Protein 1T5J (pdb70)

B-factor: mean 50.8, std 10.54, range [21.45, 79.27]

Structure (mmCIF, N/CA/C/O backbone):
data_1T5J
#
_entry.id   1T5J
#
_cell.length_a   69.775
_cell.length_b   69.775
_cell.length_c   139.724
_cell.angle_alpha   90.00
_cell.angle_beta   90.00
_cell.angle_gamma   90.00
#
_symmetry.space_group_name_H-M   'P 43 21 2'
#
loop_
_entity.id
_entity.type
_entity.pdbx_description
1 polymer 'Hypothetical protein MJ1187'
2 non-polymer 'MAGNESIUM ION'
3 water water
#
loop_
_atom_site.group_PDB
_atom_site.id
_atom_site.type_symbol
_atom_site.label_atom_id
_atom_site.label_alt_id
_atom_site.label_comp_id
_atom_site.label_asym_id
_atom_site.label_entity_id
_atom_site.label_seq_id
_atom_site.pdbx_PDB_ins_code
_atom_site.Cartn_x
_atom_site.Cartn_y
_atom_site.Cartn_z
_atom_site.occupancy
_atom_site.B_iso_or_equiv
_atom_site.auth_seq_id
_atom_site.auth_comp_id
_atom_site.auth_asym_id
_atom_site.auth_atom_id
_atom_site.pdbx_PDB_model_num
ATOM 1 N N . LEU A 1 3 ? 41.479 50.399 36.095 1.00 75.09 1 LEU A N 1
ATOM 2 C CA . LEU A 1 3 ? 42.702 51.122 35.636 1.00 75.66 1 LEU A CA 1
ATOM 3 C C . LEU A 1 3 ? 42.470 52.629 35.607 1.00 75.99 1 LEU A C 1
ATOM 4 O O . LEU A 1 3 ? 42.700 53.318 36.605 1.00 77.11 1 LEU A O 1
ATOM 6 N N . VAL A 1 4 ? 42.021 53.141 34.462 1.00 75.64 2 VAL A N 1
ATOM 7 C CA . VAL A 1 4 ? 41.757 54.573 34.316 1.00 74.85 2 VAL A CA 1
ATOM 8 C C . VAL A 1 4 ? 40.498 54.916 35.103 1.00 73.52 2 VAL A C 1
ATOM 9 O O . VAL A 1 4 ? 40.223 56.082 35.402 1.00 73.49 2 VAL A O 1
ATOM 11 N N . LYS A 1 5 ? 39.738 53.878 35.433 1.00 71.56 3 LYS A N 1
ATOM 12 C CA . LYS A 1 5 ? 38.512 54.038 36.194 1.00 69.41 3 LYS A CA 1
ATOM 13 C C . LYS A 1 5 ? 38.906 54.232 37.655 1.00 67.39 3 LYS A C 1
ATOM 14 O O . LYS A 1 5 ? 38.323 55.043 38.370 1.00 66.92 3 LYS A O 1
ATOM 20 N N . MET A 1 6 ? 39.924 53.494 38.077 1.0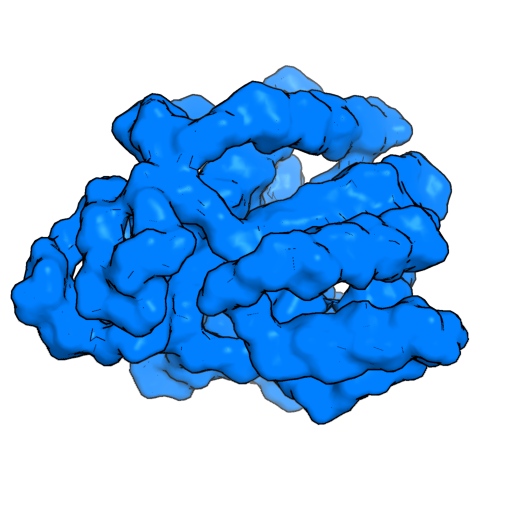0 65.56 4 MET A N 1
ATOM 21 C CA . MET A 1 6 ? 40.429 53.567 39.443 1.00 64.16 4 MET A CA 1
ATOM 22 C C . MET A 1 6 ? 40.632 55.013 39.900 1.00 61.00 4 MET A C 1
ATOM 23 O O . MET A 1 6 ? 40.323 55.373 41.030 1.00 58.40 4 MET A O 1
ATOM 28 N N . ARG A 1 7 ? 41.152 55.841 39.008 1.00 59.07 5 ARG A N 1
ATOM 29 C CA . ARG A 1 7 ? 41.407 57.231 39.332 1.00 56.88 5 ARG A CA 1
ATOM 30 C C . ARG A 1 7 ? 40.119 58.024 39.548 1.00 55.26 5 ARG A C 1
ATOM 31 O O . ARG A 1 7 ? 40.030 58.853 40.451 1.00 54.32 5 ARG A O 1
ATOM 39 N N . ASP A 1 8 ? 39.123 57.777 38.708 1.00 52.02 6 ASP A N 1
ATOM 40 C CA . ASP A 1 8 ? 37.857 58.475 38.829 1.00 48.49 6 ASP A CA 1
ATOM 41 C C . ASP A 1 8 ? 37.216 58.137 40.169 1.00 45.63 6 ASP A C 1
ATOM 42 O O . ASP A 1 8 ? 36.741 59.012 40.888 1.00 43.84 6 ASP A O 1
ATOM 47 N N . LYS A 1 9 ? 37.218 56.852 40.494 1.00 43.40 7 LYS A N 1
ATOM 48 C CA . LYS A 1 9 ? 36.639 56.349 41.731 1.00 41.56 7 LYS A CA 1
ATOM 49 C C . LYS A 1 9 ? 37.297 56.903 42.987 1.00 41.27 7 LYS A C 1
ATOM 50 O O . LYS A 1 9 ? 36.610 57.322 43.918 1.00 41.73 7 LYS A O 1
ATOM 56 N N . ILE A 1 10 ? 38.626 56.895 43.021 1.00 40.44 8 ILE A N 1
ATOM 57 C CA . ILE A 1 10 ? 39.353 57.396 44.179 1.00 39.84 8 ILE A CA 1
ATOM 58 C C . ILE A 1 10 ? 39.178 58.910 44.284 1.00 41.06 8 ILE A C 1
ATOM 59 O O . ILE A 1 10 ? 38.948 59.456 45.368 1.00 40.58 8 ILE A O 1
ATOM 64 N N . LEU A 1 11 ? 39.273 59.587 43.150 1.00 41.11 9 LEU A N 1
ATOM 65 C CA . LEU A 1 11 ? 39.090 61.024 43.131 1.00 41.53 9 LEU A CA 1
ATOM 66 C C . LEU A 1 11 ? 37.653 61.323 43.590 1.00 41.93 9 LEU A C 1
ATOM 67 O O . LEU A 1 11 ? 37.392 62.349 44.213 1.00 42.26 9 LEU A O 1
ATOM 72 N N . GLY A 1 12 ? 36.727 60.414 43.287 1.00 40.52 10 GLY A N 1
ATOM 73 C CA . GLY A 1 12 ? 35.342 60.602 43.680 1.00 38.88 10 GLY A CA 1
ATOM 74 C C . GLY A 1 12 ? 35.089 60.269 45.141 1.00 39.02 10 GLY A C 1
ATOM 75 O O . GLY A 1 12 ? 34.249 60.893 45.791 1.00 39.88 10 GLY A O 1
ATOM 76 N N . SER A 1 13 ? 35.819 59.285 45.659 1.00 37.07 11 SER A N 1
ATOM 77 C CA . SER A 1 13 ? 35.682 58.851 47.045 1.00 36.78 11 SER A CA 1
ATOM 78 C C . SER A 1 13 ? 36.150 59.910 48.043 1.00 36.52 11 SER A C 1
ATOM 79 O O . SER A 1 13 ? 35.463 60.197 49.021 1.00 36.56 11 SER A O 1
ATOM 82 N N . VAL A 1 14 ? 37.333 60.466 47.798 1.00 37.68 12 VAL A N 1
ATOM 83 C CA . VAL A 1 14 ? 37.911 61.495 48.659 1.00 37.85 12 VAL A CA 1
ATOM 84 C C . VAL A 1 14 ? 37.042 62.740 48.612 1.00 38.41 12 VAL A C 1
ATOM 85 O O . VAL A 1 14 ? 36.566 63.211 49.639 1.00 39.47 12 VAL A O 1
ATOM 89 N N . PHE A 1 15 ? 36.840 63.277 47.415 1.00 38.46 13 PHE A N 1
ATOM 90 C CA . PHE A 1 15 ? 36.009 64.457 47.272 1.00 39.19 13 PHE A CA 1
ATOM 91 C C . PHE A 1 15 ? 34.586 64.163 47.704 1.00 39.74 13 PHE A C 1
ATOM 92 O O . PHE A 1 15 ? 33.837 65.073 48.038 1.00 41.71 13 PHE A O 1
ATOM 100 N N . GLY A 1 16 ? 34.207 62.891 47.691 1.00 39.41 14 GLY A N 1
ATOM 101 C CA . GLY A 1 16 ? 32.863 62.546 48.104 1.00 37.60 14 GLY A CA 1
ATOM 102 C C . GLY A 1 16 ? 32.768 62.705 49.605 1.00 38.21 14 GLY A C 1
ATOM 103 O O . GLY A 1 16 ? 31.773 63.200 50.130 1.00 37.63 14 GLY A O 1
ATOM 104 N N . ALA A 1 17 ? 33.824 62.294 50.300 1.00 38.19 15 ALA A N 1
ATOM 105 C CA . ALA A 1 17 ? 33.863 62.382 51.753 1.00 38.03 15 ALA A CA 1
ATOM 106 C C . ALA A 1 17 ? 33.945 63.827 52.227 1.00 37.69 15 ALA A C 1
ATOM 107 O O . ALA A 1 17 ? 33.212 64.226 53.126 1.00 40.27 15 ALA A O 1
ATOM 109 N N . VAL A 1 18 ? 34.833 64.610 51.629 1.00 35.81 16 VAL A N 1
ATOM 110 C CA . VAL A 1 18 ? 34.980 65.999 52.026 1.00 36.98 16 VAL A CA 1
ATOM 111 C C . VAL A 1 18 ? 33.723 66.810 51.710 1.00 37.32 16 VAL A C 1
ATOM 112 O O . VAL A 1 18 ? 33.270 67.612 52.532 1.00 36.63 16 VAL A O 1
ATOM 116 N N . ILE A 1 19 ? 33.158 66.601 50.525 1.00 36.97 17 ILE A N 1
ATOM 117 C CA . ILE A 1 19 ? 31.952 67.320 50.133 1.00 37.24 17 ILE A CA 1
ATOM 118 C C . ILE A 1 19 ? 30.793 67.015 51.087 1.00 38.04 17 ILE A C 1
ATOM 119 O O . ILE A 1 19 ? 30.097 67.933 51.538 1.00 38.60 17 ILE A O 1
ATOM 124 N N . GLY A 1 20 ? 30.600 65.738 51.408 1.00 36.16 18 GLY A N 1
ATOM 125 C CA . GLY A 1 20 ? 29.530 65.362 52.313 1.00 35.64 18 GLY A CA 1
ATOM 126 C C . GLY A 1 20 ? 29.720 65.998 53.673 1.00 37.37 18 GLY A C 1
ATOM 127 O O . GLY A 1 20 ? 28.764 66.447 54.308 1.00 38.31 18 GLY A O 1
ATOM 128 N N . ASP A 1 21 ? 30.969 66.044 54.124 1.00 38.45 19 ASP A N 1
ATOM 129 C CA . ASP A 1 21 ? 31.297 66.637 55.413 1.00 37.96 19 ASP A CA 1
ATOM 130 C C . ASP A 1 21 ? 30.945 68.129 55.438 1.00 36.47 19 ASP A C 1
ATOM 131 O O . ASP A 1 21 ? 30.397 68.610 56.414 1.00 37.29 19 ASP A O 1
ATOM 136 N N . ALA A 1 22 ? 31.241 68.849 54.358 1.00 34.85 20 ALA A N 1
ATOM 137 C CA . ALA A 1 22 ? 30.945 70.277 54.287 1.00 34.33 20 ALA A CA 1
ATOM 138 C C . ALA A 1 22 ? 29.464 70.561 54.073 1.00 35.14 20 ALA A C 1
ATOM 139 O O . ALA A 1 22 ? 28.948 71.557 54.550 1.00 37.42 20 ALA A O 1
ATOM 141 N N . LEU A 1 23 ? 28.778 69.696 53.342 1.00 36.52 21 LEU A N 1
ATOM 142 C CA . LEU A 1 23 ? 27.355 69.894 53.099 1.00 35.95 21 LEU A CA 1
ATOM 143 C C . LEU A 1 23 ? 26.550 69.607 54.366 1.00 36.83 21 LEU A C 1
ATOM 144 O O . LEU A 1 23 ? 25.501 70.210 54.595 1.00 36.50 21 LEU A O 1
ATOM 149 N N . GLY A 1 24 ? 27.051 68.691 55.192 1.00 36.16 22 GLY A N 1
ATOM 150 C CA . GLY A 1 24 ? 26.350 68.340 56.408 1.00 35.50 22 GLY A CA 1
ATOM 151 C C . GLY A 1 24 ? 26.701 69.223 57.582 1.00 36.40 22 GLY A C 1
ATOM 152 O O . GLY A 1 24 ? 25.988 69.239 58.589 1.00 37.28 22 GLY A O 1
ATOM 153 N N . MET A 1 25 ? 27.797 69.963 57.455 1.00 36.44 23 MET A N 1
ATOM 154 C CA . MET A 1 25 ? 28.254 70.846 58.519 1.00 35.88 23 MET A CA 1
ATOM 155 C C . MET A 1 25 ? 27.176 71.766 59.098 1.00 36.86 23 MET A C 1
ATOM 156 O O . MET A 1 25 ? 27.003 71.826 60.314 1.00 37.93 23 MET A O 1
ATOM 161 N N . PRO A 1 26 ? 26.428 72.484 58.238 1.00 37.18 24 PRO A N 1
ATOM 162 C CA . PRO A 1 26 ? 25.375 73.405 58.695 1.00 36.50 24 PRO A CA 1
ATOM 163 C C . PRO A 1 26 ? 24.130 72.756 59.300 1.00 37.03 24 PRO A C 1
ATOM 164 O O . PRO A 1 26 ? 23.288 73.446 59.880 1.00 35.95 24 PRO A O 1
ATOM 168 N N . THR A 1 27 ? 24.006 71.439 59.166 1.00 37.84 25 THR A N 1
ATOM 169 C CA . THR A 1 27 ? 22.837 70.747 59.692 1.00 38.51 25 THR A CA 1
ATOM 170 C C . THR A 1 27 ? 23.127 69.839 60.861 1.00 39.91 25 THR A C 1
ATOM 171 O O . THR A 1 27 ? 22.223 69.198 61.381 1.00 41.91 25 THR A O 1
ATOM 175 N N . GLU A 1 28 ? 24.384 69.784 61.279 1.00 41.32 26 GLU A N 1
ATOM 176 C CA . GLU A 1 28 ? 24.755 68.945 62.402 1.00 42.61 26 GLU A CA 1
ATOM 177 C C . GLU A 1 28 ? 24.118 69.421 63.708 1.00 42.68 26 GLU A C 1
ATOM 178 O O . GLU A 1 28 ? 24.015 70.621 63.980 1.00 43.52 26 GLU A O 1
ATOM 184 N N . ASN A 1 29 ? 23.681 68.460 64.510 1.00 41.50 27 ASN A N 1
ATOM 185 C CA . ASN A 1 29 ? 23.080 68.735 65.802 1.00 41.02 27 ASN A CA 1
ATOM 186 C C . ASN A 1 29 ? 21.717 69.418 65.717 1.00 41.06 27 ASN A C 1
ATOM 187 O O . ASN A 1 29 ? 21.275 70.068 66.665 1.00 39.79 27 ASN A O 1
ATOM 192 N N . LEU A 1 30 ? 21.056 69.259 64.575 1.00 41.30 28 LEU A N 1
ATOM 193 C CA . LEU A 1 30 ? 19.725 69.813 64.352 1.00 40.84 28 LEU A CA 1
ATOM 194 C C . LEU A 1 30 ? 18.780 68.656 64.064 1.00 41.47 28 LEU A C 1
ATOM 195 O O . LEU A 1 30 ? 19.195 67.624 63.529 1.00 41.35 28 LEU A O 1
ATOM 200 N N . THR A 1 31 ? 17.512 68.823 64.419 1.00 40.96 29 THR A N 1
ATOM 201 C CA . THR A 1 31 ? 16.519 67.789 64.154 1.00 40.62 29 THR A CA 1
ATOM 202 C C . THR A 1 31 ? 15.963 68.065 62.765 1.00 41.04 29 THR A C 1
ATOM 203 O O . THR A 1 31 ? 16.211 69.140 62.206 1.00 41.64 29 THR A O 1
ATOM 207 N N . LYS A 1 32 ? 15.225 67.108 62.206 1.00 41.45 30 LYS A N 1
ATOM 208 C CA . LYS A 1 32 ? 14.634 67.284 60.878 1.00 41.40 30 LYS A CA 1
ATOM 209 C C . LYS A 1 32 ? 13.732 68.519 60.867 1.00 40.79 30 LYS A C 1
ATOM 210 O O . LYS A 1 32 ? 13.792 69.318 59.938 1.00 40.99 30 LYS A O 1
ATOM 213 N N . GLU A 1 33 ? 12.904 68.678 61.899 1.00 40.12 31 GLU A N 1
ATOM 214 C CA . GLU A 1 33 ? 12.016 69.835 61.974 1.00 41.31 31 GLU A CA 1
ATOM 215 C C . GLU A 1 33 ? 12.850 71.112 61.922 1.00 42.66 31 GLU A C 1
ATOM 216 O O . GLU A 1 33 ? 12.546 72.037 61.171 1.00 44.16 31 GLU A O 1
ATOM 218 N N . GLU A 1 34 ? 13.921 71.149 62.703 1.00 44.00 32 GLU A N 1
ATOM 219 C CA . GLU A 1 34 ? 14.787 72.319 62.736 1.00 45.00 32 GLU A CA 1
ATOM 220 C C . GLU A 1 34 ? 15.425 72.630 61.383 1.00 44.20 32 GLU A C 1
ATOM 221 O O . GLU A 1 34 ? 15.455 73.789 60.965 1.00 43.97 32 GLU A O 1
ATOM 227 N N . ILE A 1 35 ? 15.925 71.608 60.694 1.00 42.53 33 ILE A N 1
ATOM 228 C CA . ILE A 1 35 ? 16.542 71.823 59.388 1.00 41.89 33 ILE A CA 1
ATOM 229 C C . ILE A 1 35 ? 15.560 72.464 58.406 1.00 44.20 33 ILE A C 1
ATOM 230 O O . ILE A 1 35 ? 15.910 73.378 57.662 1.00 44.57 33 ILE A O 1
ATOM 235 N N . LYS A 1 36 ? 14.324 71.986 58.408 1.00 45.73 34 LYS A N 1
ATOM 236 C CA . LYS A 1 36 ? 13.325 72.524 57.506 1.00 46.41 34 LYS A CA 1
ATOM 237 C C . LYS A 1 36 ? 13.061 74.007 57.763 1.00 45.93 34 LYS A C 1
ATOM 238 O O . LYS A 1 36 ? 13.008 74.802 56.825 1.00 46.32 34 LYS A O 1
ATOM 244 N N . LYS A 1 37 ? 12.897 74.368 59.035 1.00 44.12 35 LYS A N 1
ATOM 245 C CA . LYS A 1 37 ? 12.639 75.748 59.431 1.00 42.67 35 LYS A CA 1
ATOM 246 C C . LYS A 1 37 ? 13.819 76.663 59.144 1.00 42.44 35 LYS A C 1
ATOM 247 O O . LYS A 1 37 ? 13.652 77.750 58.590 1.00 42.93 35 LYS A O 1
ATOM 253 N N . LEU A 1 38 ? 15.011 76.226 59.502 1.00 41.30 36 LEU A N 1
ATOM 254 C CA . LEU A 1 38 ? 16.240 77.020 59.317 1.00 40.35 36 LEU A CA 1
ATOM 255 C C . LEU A 1 38 ? 16.688 77.074 57.896 1.00 40.18 36 LEU A C 1
ATOM 256 O O . LEU A 1 38 ? 17.242 78.071 57.455 1.00 39.66 36 LEU A O 1
ATOM 261 N N . TYR A 1 39 ? 16.451 76.046 57.155 1.00 39.01 37 TYR A N 1
ATOM 262 C CA . TYR A 1 39 ? 16.890 76.165 55.792 1.00 38.46 37 TYR A CA 1
ATOM 263 C C . TYR A 1 39 ? 15.949 75.652 54.738 1.00 39.20 37 TYR A C 1
ATOM 264 O O . TYR A 1 39 ? 16.080 75.974 53.559 1.00 40.66 37 TYR A O 1
ATOM 273 N N . GLY A 1 40 ? 14.993 74.855 55.140 1.00 40.66 38 GLY A N 1
ATOM 274 C CA . GLY A 1 40 ? 14.104 74.251 54.175 1.00 40.35 38 GLY A CA 1
ATOM 275 C C . GLY A 1 40 ? 14.804 73.021 53.640 1.00 42.16 38 GLY A C 1
ATOM 276 O O . GLY A 1 40 ? 15.573 72.408 54.372 1.00 41.81 38 GLY A O 1
ATOM 277 N N . PHE A 1 41 ? 14.565 72.630 52.377 1.00 42.75 39 PHE A N 1
ATOM 278 C CA . PHE A 1 41 ? 15.286 71.460 51.878 1.00 41.75 39 PHE A CA 1
ATOM 279 C C . PHE A 1 41 ? 16.709 71.806 51.436 1.00 42.14 39 PHE A C 1
ATOM 280 O O . PHE A 1 41 ? 16.896 72.534 50.458 1.00 43.01 39 PHE A O 1
ATOM 288 N N . VAL A 1 42 ? 17.712 71.284 52.140 1.00 41.61 40 VAL A N 1
ATOM 289 C CA . VAL A 1 42 ? 19.103 71.570 51.775 1.00 41.05 40 VAL A CA 1
ATOM 290 C C . VAL A 1 42 ? 19.510 70.795 50.524 1.00 42.13 40 VAL A C 1
ATOM 291 O O . VAL A 1 42 ? 19.399 69.574 50.473 1.00 41.72 40 VAL A O 1
ATOM 295 N N . ASP A 1 43 ? 19.963 71.533 49.514 1.00 43.54 41 ASP A N 1
ATOM 296 C CA . ASP A 1 43 ? 20.366 70.960 48.238 1.00 44.97 41 ASP A CA 1
ATOM 297 C C . ASP A 1 43 ? 21.792 71.359 47.878 1.00 44.00 41 ASP A C 1
ATOM 298 O O . ASP A 1 43 ? 22.376 70.822 46.944 1.00 44.30 41 ASP A O 1
ATOM 303 N N . SER A 1 44 ? 22.359 72.301 48.621 1.00 42.54 42 SER A N 1
ATOM 304 C CA . SER A 1 44 ? 23.725 72.724 48.354 1.00 41.29 42 SER A CA 1
ATOM 305 C C . SER A 1 44 ? 24.337 73.335 49.606 1.00 40.14 42 SER A C 1
ATOM 306 O O . SER A 1 44 ? 23.724 73.285 50.663 1.00 39.96 42 SER A O 1
ATOM 309 N N . TYR A 1 45 ? 25.542 73.894 49.498 1.00 38.59 43 TYR A N 1
ATOM 310 C CA . TYR A 1 45 ? 26.177 74.503 50.662 1.00 40.37 43 TYR A CA 1
ATOM 311 C C . TYR A 1 45 ? 25.336 75.681 51.137 1.00 41.08 43 TYR A C 1
ATOM 312 O O . TYR A 1 45 ? 24.792 76.433 50.336 1.00 42.38 43 TYR A O 1
ATOM 321 N N . VAL A 1 46 ? 25.243 75.842 52.447 1.00 42.18 44 VAL A N 1
ATOM 322 C CA . VAL A 1 46 ? 24.456 76.916 53.031 1.00 44.05 44 VAL A CA 1
ATOM 323 C C . VAL A 1 46 ? 25.219 77.527 54.200 1.00 43.43 44 VAL A C 1
ATOM 324 O O . VAL A 1 46 ? 26.051 76.866 54.814 1.00 42.30 44 VAL A O 1
ATOM 328 N N . GLU A 1 47 ? 24.947 78.789 54.506 1.00 45.06 45 GLU A N 1
ATOM 329 C CA . GLU A 1 47 ? 25.617 79.429 55.636 1.00 47.94 45 GLU A CA 1
ATOM 330 C C . GLU A 1 47 ? 25.000 78.860 56.924 1.00 46.01 45 GLU A C 1
ATOM 331 O O . GLU A 1 47 ? 23.780 78.875 57.102 1.00 46.21 45 GLU A O 1
ATOM 337 N N . PRO A 1 48 ? 25.841 78.351 57.834 1.00 43.37 46 PRO A N 1
ATOM 338 C CA . PRO A 1 48 ? 25.394 77.765 59.101 1.00 42.78 46 PRO A CA 1
ATOM 339 C C . PRO A 1 48 ? 24.560 78.623 60.046 1.00 42.09 46 PRO A C 1
ATOM 340 O O . PRO A 1 48 ? 24.856 79.787 60.285 1.00 42.30 46 PRO A O 1
ATOM 344 N N . LYS A 1 49 ? 23.516 78.006 60.585 1.00 42.10 47 LYS A N 1
ATOM 345 C CA . LYS A 1 49 ? 22.613 78.635 61.533 1.00 39.81 47 LYS A CA 1
ATOM 346 C C . LYS A 1 49 ? 22.483 77.718 62.731 1.00 39.81 47 LYS A C 1
ATOM 347 O O . LYS A 1 49 ? 21.589 77.886 63.552 1.00 40.83 47 LYS A O 1
ATOM 353 N N . ASN A 1 50 ? 23.354 76.720 62.813 1.00 39.37 48 ASN A N 1
ATOM 354 C CA . ASN A 1 50 ? 23.325 75.815 63.950 1.00 38.53 48 ASN A CA 1
ATOM 355 C C . ASN A 1 50 ? 24.375 76.321 64.929 1.00 38.99 48 ASN A C 1
ATOM 356 O O . ASN A 1 50 ? 24.738 77.494 64.899 1.00 39.26 48 ASN A O 1
ATOM 361 N N . TYR A 1 51 ? 24.881 75.448 65.786 1.00 40.54 49 TYR A N 1
ATOM 362 C CA . TYR A 1 51 ? 25.871 75.865 66.770 1.00 40.76 49 TYR A CA 1
ATOM 363 C C . TYR A 1 51 ? 27.202 76.291 66.159 1.00 41.61 49 TYR A C 1
ATOM 364 O O . TYR A 1 51 ? 28.084 76.762 66.877 1.00 44.33 49 TYR A O 1
ATOM 373 N N . LEU A 1 52 ? 27.363 76.117 64.850 1.00 41.08 50 LEU A N 1
ATOM 374 C CA . LEU A 1 52 ? 28.617 76.490 64.202 1.00 40.23 50 LEU A CA 1
ATOM 375 C C . LEU A 1 52 ? 28.555 77.824 63.499 1.00 39.70 50 LEU A C 1
ATOM 376 O O . LEU A 1 52 ? 29.523 78.229 62.859 1.00 39.49 50 LEU A O 1
ATOM 381 N N . ALA A 1 53 ? 27.414 78.499 63.609 1.00 39.42 51 ALA A N 1
ATOM 382 C CA . ALA A 1 53 ? 27.233 79.809 62.992 1.00 39.85 51 ALA A CA 1
ATOM 383 C C . ALA A 1 53 ? 28.314 80.761 63.506 1.00 40.65 51 ALA A C 1
ATOM 384 O O . ALA A 1 53 ? 28.475 80.947 64.717 1.00 38.70 51 ALA A O 1
ATOM 386 N N . GLY A 1 54 ? 29.058 81.352 62.579 1.00 41.61 52 GLY A N 1
ATOM 387 C CA . GLY A 1 54 ? 30.125 82.259 62.957 1.00 43.94 52 GLY A CA 1
ATOM 388 C C . GLY A 1 54 ? 31.447 81.526 63.050 1.00 46.09 52 GLY A C 1
ATOM 389 O O . GLY A 1 54 ? 32.477 82.019 62.604 1.00 47.62 52 GLY A O 1
ATOM 390 N N . LYS A 1 55 ? 31.419 80.327 63.617 1.00 48.04 53 LYS A N 1
ATOM 391 C CA . LYS A 1 55 ? 32.628 79.539 63.769 1.00 49.20 53 LYS A CA 1
ATOM 392 C C . LYS A 1 55 ? 33.202 78.975 62.458 1.00 49.87 53 LYS A C 1
ATOM 393 O O . LYS A 1 55 ? 34.420 78.837 62.332 1.00 50.14 53 LYS A O 1
ATOM 399 N N . LEU A 1 56 ? 32.339 78.665 61.489 1.00 49.34 54 LEU A N 1
ATOM 400 C CA . LEU A 1 56 ? 32.777 78.123 60.196 1.00 48.93 54 LEU A CA 1
ATOM 401 C C . LEU A 1 56 ? 32.013 78.710 59.007 1.00 50.53 54 LEU A C 1
ATOM 402 O O . LEU A 1 56 ? 30.795 78.887 59.070 1.00 51.64 54 LEU A O 1
ATOM 407 N N . ASN A 1 57 ? 32.727 78.998 57.919 1.00 50.10 55 ASN A N 1
ATOM 408 C CA . ASN A 1 57 ? 32.094 79.558 56.725 1.00 51.25 55 ASN A CA 1
ATOM 409 C C . ASN A 1 57 ? 31.615 78.447 55.778 1.00 49.70 55 ASN A C 1
ATOM 410 O O . ASN A 1 57 ? 32.201 77.372 55.726 1.00 49.93 55 ASN A O 1
ATOM 415 N N . LYS A 1 58 ? 30.552 78.712 55.027 1.00 48.67 56 LYS A N 1
ATOM 416 C CA . LYS A 1 58 ? 30.002 77.713 54.122 1.00 47.17 56 LYS A CA 1
ATOM 417 C C . LYS A 1 58 ? 30.968 77.265 53.039 1.00 45.89 56 LYS A C 1
ATOM 418 O O . LYS A 1 58 ? 31.666 78.080 52.442 1.00 45.94 56 LYS A O 1
ATOM 424 N N . GLY A 1 59 ? 30.996 75.956 52.797 1.00 44.18 57 GLY A N 1
ATOM 425 C CA . GLY A 1 59 ? 31.889 75.398 51.804 1.00 42.99 57 GLY A CA 1
ATOM 426 C C . GLY A 1 59 ? 33.146 74.855 52.460 1.00 44.59 57 GLY A C 1
ATOM 427 O O . GLY A 1 59 ? 34.026 74.321 51.783 1.00 43.98 57 GLY A O 1
ATOM 428 N N . GLU A 1 60 ? 33.233 74.993 53.781 1.00 43.96 58 GLU A N 1
ATOM 429 C CA . GLU A 1 60 ? 34.389 74.514 54.523 1.00 46.37 58 GLU A CA 1
ATOM 430 C C . GLU A 1 60 ? 34.118 73.157 55.156 1.00 46.37 58 GLU A C 1
ATOM 431 O O . GLU A 1 60 ? 32.981 72.858 55.531 1.00 46.80 58 GLU A O 1
ATOM 437 N N . TRP A 1 61 ? 35.162 72.338 55.270 1.00 44.53 59 TRP A N 1
ATOM 438 C CA . TRP A 1 61 ? 35.017 71.016 55.868 1.00 45.99 59 TRP A CA 1
ATOM 439 C C . TRP A 1 61 ? 35.310 71.077 57.367 1.00 46.76 59 TRP A C 1
ATOM 440 O O . TRP A 1 61 ? 35.977 71.992 57.847 1.00 48.46 59 TRP A O 1
ATOM 451 N N . THR A 1 62 ? 34.822 70.093 58.105 1.00 46.75 60 THR A N 1
ATOM 452 C CA . THR A 1 62 ? 35.008 70.090 59.541 1.00 46.49 60 THR A CA 1
ATOM 453 C C . THR A 1 62 ? 36.102 69.159 60.050 1.00 47.11 60 THR A C 1
ATOM 454 O O . THR A 1 62 ? 37.023 68.784 59.322 1.00 44.85 60 THR A O 1
ATOM 458 N N . ASP A 1 63 ? 35.983 68.815 61.328 1.00 49.86 61 ASP A N 1
ATOM 459 C CA . ASP A 1 63 ? 36.909 67.931 62.020 1.00 52.91 61 ASP A CA 1
ATOM 460 C C . ASP A 1 63 ? 36.983 66.579 61.316 1.00 52.19 61 ASP A C 1
ATOM 461 O O . ASP A 1 63 ? 38.027 65.943 61.310 1.00 53.31 61 ASP A O 1
ATOM 466 N N . ASP A 1 64 ? 35.873 66.139 60.730 1.00 50.87 62 ASP A N 1
ATOM 467 C CA . ASP A 1 64 ? 35.857 64.869 60.019 1.00 51.00 62 ASP A CA 1
ATOM 468 C C . ASP A 1 64 ? 36.986 64.867 58.981 1.00 50.65 62 ASP A C 1
ATOM 469 O O . ASP A 1 64 ? 37.877 64.020 59.029 1.00 50.82 62 ASP A O 1
ATOM 474 N N . THR A 1 65 ? 36.966 65.818 58.053 1.00 49.67 63 THR A N 1
ATOM 475 C CA . THR A 1 65 ? 38.000 65.883 57.019 1.00 49.63 63 THR A CA 1
ATOM 476 C C . THR A 1 65 ? 39.397 66.133 57.583 1.00 49.97 63 THR A C 1
ATOM 477 O O . THR A 1 65 ? 40.386 65.634 57.050 1.00 49.85 63 THR A O 1
ATOM 481 N N . GLU A 1 66 ? 39.473 66.901 58.664 1.00 50.50 64 GLU A N 1
ATOM 482 C CA . GLU A 1 66 ? 40.757 67.209 59.279 1.00 49.96 64 GLU A CA 1
ATOM 483 C C . GLU A 1 66 ? 41.462 65.955 59.779 1.00 50.34 64 GLU A C 1
ATOM 484 O O . GLU A 1 66 ? 42.641 65.743 59.483 1.00 50.08 64 GLU A O 1
ATOM 490 N N . GLN A 1 67 ? 40.746 65.121 60.529 1.00 50.15 65 GLN A N 1
ATOM 491 C CA . GLN A 1 67 ? 41.334 63.889 61.043 1.00 50.95 65 GLN A CA 1
ATOM 492 C C . GLN A 1 67 ? 41.681 62.942 59.895 1.00 50.43 65 GLN A C 1
ATOM 493 O O . GLN A 1 67 ? 42.630 62.158 59.991 1.00 50.62 65 GLN A O 1
ATOM 499 N N . ALA A 1 68 ? 40.909 63.020 58.813 1.00 49.27 66 ALA A N 1
ATOM 500 C CA . ALA A 1 68 ? 41.143 62.182 57.648 1.00 48.65 66 ALA A CA 1
ATOM 501 C C . ALA A 1 68 ? 42.434 62.632 56.985 1.00 48.49 66 ALA A C 1
ATOM 502 O O . ALA A 1 68 ? 43.236 61.800 56.558 1.00 47.23 66 ALA A O 1
ATOM 504 N N . ILE A 1 69 ? 42.632 63.947 56.898 1.00 48.09 67 ILE A N 1
ATOM 505 C CA . ILE A 1 69 ? 43.854 64.486 56.303 1.00 49.49 67 ILE A CA 1
ATOM 506 C C . ILE A 1 69 ? 45.036 63.990 57.136 1.00 51.20 67 ILE A C 1
ATOM 507 O O . ILE A 1 69 ? 46.109 63.685 56.606 1.00 51.58 67 ILE A O 1
ATOM 512 N N . CYS A 1 70 ? 44.830 63.900 58.445 1.00 50.97 68 CYS A N 1
ATOM 513 C CA . CYS A 1 70 ? 45.878 63.412 59.322 1.00 51.78 68 CYS A CA 1
ATOM 514 C C . CYS A 1 70 ? 46.259 61.994 58.922 1.00 51.17 68 CYS A C 1
ATOM 515 O O . CYS A 1 70 ? 47.416 61.722 58.622 1.00 51.70 68 CYS A O 1
ATOM 518 N N . LEU A 1 71 ? 45.278 61.100 58.902 1.00 51.29 69 LEU A N 1
ATOM 519 C CA . LEU A 1 71 ? 45.509 59.703 58.550 1.00 52.34 69 LEU A CA 1
ATOM 520 C C . LEU A 1 71 ? 46.093 59.482 57.149 1.00 52.97 69 LEU A C 1
ATOM 521 O O . LEU A 1 71 ? 46.861 58.547 56.936 1.00 52.56 69 LEU A O 1
ATOM 526 N N . ILE A 1 72 ? 45.730 60.339 56.200 1.00 54.17 70 ILE A N 1
ATOM 527 C CA . ILE A 1 72 ? 46.235 60.226 54.834 1.00 54.59 70 ILE A CA 1
ATOM 528 C C . ILE A 1 72 ? 47.719 60.563 54.753 1.00 55.42 70 ILE A C 1
ATOM 529 O O . ILE A 1 72 ? 48.452 59.947 53.984 1.00 56.70 70 ILE A O 1
ATOM 534 N N . LYS A 1 73 ? 48.157 61.541 55.540 1.00 56.33 71 LYS A N 1
ATOM 535 C CA . LYS A 1 73 ? 49.561 61.954 55.542 1.00 57.39 71 LYS A CA 1
ATOM 536 C C . LYS A 1 73 ? 50.483 60.964 56.252 1.00 58.09 71 LYS A C 1
ATOM 537 O O . LYS A 1 73 ? 51.699 61.012 56.081 1.00 57.71 71 LYS A O 1
ATOM 543 N N . SER A 1 74 ? 49.906 60.066 57.045 1.00 59.96 72 SER A N 1
ATOM 544 C CA . SER A 1 74 ? 50.700 59.078 57.770 1.00 61.31 72 SER A CA 1
ATOM 545 C C . SER A 1 74 ? 50.613 57.718 57.093 1.00 62.69 72 SER A C 1
ATOM 546 O O . SER A 1 74 ? 50.919 56.691 57.703 1.00 62.03 72 SER A O 1
ATOM 549 N N . LEU A 1 75 ? 50.203 57.712 55.829 1.00 64.37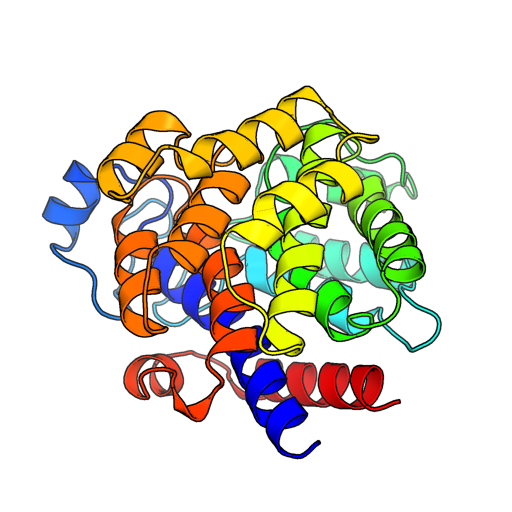 73 LEU A N 1
ATOM 550 C CA . LEU A 1 75 ? 50.060 56.458 55.108 1.00 66.51 73 L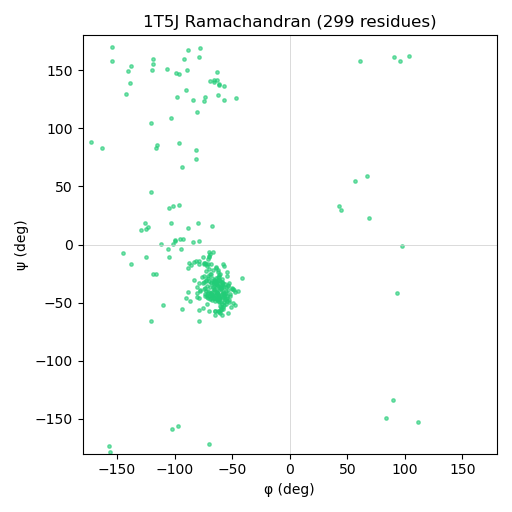EU A CA 1
ATOM 551 C C . LEU A 1 75 ? 51.132 56.187 54.068 1.00 68.14 73 LEU A C 1
ATOM 552 O O . LEU A 1 75 ? 51.711 57.105 53.481 1.00 68.26 73 LEU A O 1
ATOM 557 N N . THR A 1 76 ? 51.379 54.900 53.853 1.00 69.46 74 THR A N 1
ATOM 558 C CA . THR A 1 76 ? 52.353 54.422 52.882 1.00 71.01 74 THR A CA 1
ATOM 559 C C . THR A 1 76 ? 51.942 53.014 52.491 1.00 71.68 74 THR A C 1
ATOM 560 O O . THR A 1 76 ? 50.921 52.506 52.959 1.00 70.83 74 THR A O 1
ATOM 564 N N . LYS A 1 77 ? 52.732 52.382 51.631 1.00 73.14 75 LYS A N 1
ATOM 565 C CA . LYS A 1 77 ? 52.432 51.018 51.219 1.00 74.86 75 LYS A CA 1
ATOM 566 C C . LYS A 1 77 ? 52.591 50.138 52.455 1.00 74.75 75 LYS A C 1
ATOM 567 O O . LYS A 1 77 ? 51.909 49.120 52.609 1.00 74.45 75 LYS A O 1
ATOM 569 N N . GLU A 1 78 ? 53.493 50.558 53.338 1.00 74.91 76 GLU A N 1
ATOM 570 C CA . GLU A 1 78 ? 53.773 49.838 54.574 1.00 75.36 76 GLU A CA 1
ATOM 571 C C . GLU A 1 78 ? 52.609 49.978 55.547 1.00 75.81 76 GLU A C 1
ATOM 572 O O . GLU A 1 78 ? 52.532 49.266 56.550 1.00 77.00 76 GLU A O 1
ATOM 574 N N . GLY A 1 79 ? 51.704 50.903 55.245 1.00 75.75 77 GLY A N 1
ATOM 575 C CA . GLY A 1 79 ? 50.556 51.111 56.106 1.00 74.51 77 GLY A CA 1
ATOM 576 C C . GLY A 1 79 ? 50.581 52.438 56.839 1.00 74.25 77 GLY A C 1
ATOM 577 O O . GLY A 1 79 ? 51.175 53.415 56.372 1.00 74.51 77 GLY A O 1
ATOM 578 N N . ILE A 1 80 ? 49.936 52.471 57.999 1.00 72.73 78 ILE A N 1
ATOM 579 C CA . ILE A 1 80 ? 49.867 53.685 58.790 1.00 72.13 78 ILE A CA 1
ATOM 580 C C . ILE A 1 80 ? 51.017 53.831 59.781 1.00 71.71 78 ILE A C 1
ATOM 581 O O . ILE A 1 80 ? 51.359 52.891 60.499 1.00 71.29 78 ILE A O 1
ATOM 586 N N . ASP A 1 81 ? 51.611 55.023 59.793 1.00 71.15 79 ASP A N 1
ATOM 587 C CA . ASP A 1 81 ? 52.705 55.375 60.696 1.00 69.42 79 ASP A CA 1
ATOM 588 C C . ASP A 1 81 ? 52.070 56.089 61.891 1.00 68.30 79 ASP A C 1
ATOM 589 O O . ASP A 1 81 ? 51.961 57.320 61.915 1.00 68.25 79 ASP A O 1
ATOM 594 N N . ILE A 1 82 ? 51.651 55.299 62.875 1.00 65.55 80 ILE A N 1
ATOM 595 C CA . ILE A 1 82 ? 50.973 55.808 64.058 1.00 64.19 80 ILE A CA 1
ATOM 596 C C . ILE A 1 82 ? 51.553 57.040 64.726 1.00 63.79 80 ILE A C 1
ATOM 597 O O . ILE A 1 82 ? 50.806 57.909 65.179 1.00 63.56 80 ILE A O 1
ATOM 602 N N . LYS A 1 83 ? 52.872 57.123 64.809 1.00 62.69 81 LYS A N 1
ATOM 603 C CA . LYS A 1 83 ? 53.474 58.288 65.432 1.00 62.68 81 LYS A CA 1
ATOM 604 C C . LYS A 1 83 ? 53.095 59.532 64.630 1.00 62.12 81 LYS A C 1
ATOM 605 O O . LYS A 1 83 ? 52.490 60.460 65.168 1.00 62.18 81 LYS A O 1
ATOM 607 N N . LYS A 1 84 ? 53.431 59.534 63.341 1.00 61.31 82 LYS A N 1
ATOM 608 C CA . LYS A 1 84 ? 53.143 60.667 62.457 1.00 60.53 82 LYS A CA 1
ATOM 609 C C . LYS A 1 84 ? 51.668 61.052 62.492 1.00 59.68 82 LYS A C 1
ATOM 610 O O . LYS A 1 84 ? 51.318 62.231 62.402 1.00 58.68 82 LYS A O 1
ATOM 614 N N . PHE A 1 85 ? 50.817 60.039 62.617 1.00 58.19 83 PHE A N 1
ATOM 615 C CA . PHE A 1 85 ? 49.377 60.229 62.676 1.00 56.57 83 PHE A CA 1
ATOM 616 C C . PHE A 1 85 ? 49.005 61.002 63.941 1.00 57.35 83 PHE A C 1
ATOM 617 O O . PHE A 1 85 ? 48.450 62.101 63.866 1.00 56.43 83 PHE A O 1
ATOM 625 N N . ALA A 1 86 ? 49.323 60.424 65.099 1.00 57.56 84 ALA A N 1
ATOM 626 C CA . ALA A 1 86 ? 49.032 61.044 66.386 1.00 57.32 84 ALA A CA 1
ATOM 627 C C . ALA A 1 86 ? 49.556 62.477 66.478 1.00 58.21 84 ALA A C 1
ATOM 628 O O . ALA A 1 86 ? 48.863 63.363 66.977 1.00 58.98 84 ALA A O 1
ATOM 630 N N . ASN A 1 87 ? 50.772 62.709 65.994 1.00 58.41 85 ASN A N 1
ATOM 631 C CA . ASN A 1 87 ? 51.367 64.042 66.047 1.00 60.37 85 ASN A CA 1
ATOM 632 C C . ASN A 1 87 ? 50.603 65.070 65.223 1.00 60.28 85 ASN A C 1
ATOM 633 O O . ASN A 1 87 ? 50.534 66.245 65.591 1.00 60.12 85 ASN A O 1
ATOM 638 N N . CYS A 1 88 ? 50.035 64.628 64.106 1.00 60.24 86 CYS A N 1
ATOM 639 C CA . CYS A 1 88 ? 49.276 65.515 63.235 1.00 59.82 86 CYS A CA 1
ATOM 640 C C . CYS A 1 88 ? 47.921 65.839 63.875 1.00 58.28 86 CYS A C 1
ATOM 641 O O . CYS A 1 88 ? 47.420 66.966 63.771 1.00 56.93 86 CYS A O 1
ATOM 644 N N . LEU A 1 89 ? 47.334 64.845 64.539 1.00 55.75 87 LEU A N 1
ATOM 645 C CA . LEU A 1 89 ? 46.058 65.031 65.205 1.00 54.68 87 LEU A CA 1
ATOM 646 C C . LEU A 1 89 ? 46.245 66.072 66.289 1.00 55.54 87 LEU A C 1
ATOM 647 O O . LEU A 1 89 ? 45.394 66.945 66.491 1.00 55.86 87 LEU A O 1
ATOM 652 N N . ILE A 1 90 ? 47.372 65.967 66.986 1.00 55.98 88 ILE A N 1
ATOM 653 C CA . ILE A 1 90 ? 47.708 66.895 68.055 1.00 56.06 88 ILE A CA 1
ATOM 654 C C . ILE A 1 90 ? 47.862 68.290 67.464 1.00 55.42 88 ILE A C 1
ATOM 655 O O . ILE A 1 90 ? 47.334 69.266 67.998 1.00 53.65 88 ILE A O 1
ATOM 660 N N . ALA A 1 91 ? 48.576 68.365 66.346 1.00 55.27 89 ALA A N 1
ATOM 661 C CA . ALA A 1 91 ? 48.807 69.633 65.664 1.00 56.67 89 ALA A CA 1
ATOM 662 C C . ALA A 1 91 ? 47.483 70.354 65.404 1.00 57.18 89 ALA A C 1
ATOM 663 O O . ALA A 1 91 ? 47.338 71.551 65.669 1.00 56.96 89 ALA A O 1
ATOM 665 N N . TRP A 1 92 ? 46.516 69.616 64.881 1.00 57.64 90 TRP A N 1
ATOM 666 C CA . TRP A 1 92 ? 45.207 70.183 64.597 1.00 57.53 90 TRP A CA 1
ATOM 667 C C . TRP A 1 92 ? 44.477 70.520 65.893 1.00 58.54 90 TRP A C 1
ATOM 668 O O . TRP A 1 92 ? 43.844 71.578 66.010 1.00 57.14 90 TRP A O 1
ATOM 679 N N . LYS A 1 93 ? 44.572 69.617 66.866 1.00 59.23 91 LYS A N 1
ATOM 680 C CA . LYS A 1 93 ? 43.907 69.812 68.148 1.00 60.69 91 LYS A CA 1
ATOM 681 C C . LYS A 1 93 ? 44.392 71.081 68.838 1.00 62.24 91 LYS A C 1
ATOM 682 O O . LYS A 1 93 ? 43.614 71.760 69.506 1.00 62.86 91 LYS A O 1
ATOM 688 N N . ASN A 1 94 ? 45.671 71.412 68.665 1.00 62.79 92 ASN A N 1
ATOM 689 C CA . ASN A 1 94 ? 46.218 72.611 69.288 1.00 62.85 92 ASN A CA 1
ATOM 690 C C . ASN A 1 94 ? 45.953 73.866 68.466 1.00 63.38 92 ASN A C 1
ATOM 691 O O . ASN A 1 94 ? 46.386 74.958 68.838 1.00 64.55 92 ASN A O 1
ATOM 696 N N . LYS A 1 95 ? 45.244 73.721 67.351 1.00 62.55 93 LYS A N 1
ATOM 697 C CA . LYS A 1 95 ? 44.933 74.875 66.515 1.00 61.86 93 LYS A CA 1
ATOM 698 C C . LYS A 1 95 ? 43.582 75.466 66.921 1.00 62.23 93 LYS A C 1
ATOM 699 O O . LYS A 1 95 ? 43.085 76.400 66.291 1.00 61.62 93 LYS A O 1
ATOM 701 N N . ASN A 1 96 ? 42.994 74.912 67.981 1.00 62.68 94 ASN A N 1
ATOM 702 C CA . ASN A 1 96 ? 41.702 75.373 68.495 1.00 64.12 94 ASN A CA 1
ATOM 703 C C . ASN A 1 96 ? 40.532 75.116 67.550 1.00 63.91 94 ASN A C 1
ATOM 704 O O . ASN A 1 96 ? 39.843 76.048 67.133 1.00 63.77 94 ASN A O 1
ATOM 709 N N . PRO A 1 97 ? 40.289 73.846 67.199 1.00 63.91 95 PRO A N 1
ATOM 710 C CA . PRO A 1 97 ? 39.173 73.560 66.296 1.00 63.58 95 PRO A CA 1
ATOM 711 C C . PRO A 1 97 ? 37.876 74.006 66.957 1.00 62.77 95 PRO A C 1
ATOM 712 O O . PRO A 1 97 ? 37.673 73.788 68.148 1.00 62.21 95 PRO A O 1
ATOM 716 N N . PRO A 1 98 ? 36.981 74.638 66.189 1.00 62.04 96 PRO A N 1
ATOM 717 C CA . PRO A 1 98 ? 35.700 75.119 66.709 1.00 61.89 96 PRO A CA 1
ATOM 718 C C . PRO A 1 98 ? 34.691 73.995 66.841 1.00 61.95 96 PRO A C 1
ATOM 719 O O . PRO A 1 98 ? 33.694 74.119 67.551 1.00 62.39 96 PRO A O 1
ATOM 723 N N . ASP A 1 99 ? 34.968 72.887 66.169 1.00 62.33 97 ASP A N 1
ATOM 724 C CA . ASP A 1 99 ? 34.032 71.777 66.145 1.00 62.05 97 ASP A CA 1
ATOM 725 C C . ASP A 1 99 ? 34.569 70.421 66.564 1.00 60.65 97 ASP A C 1
ATOM 726 O O . ASP A 1 99 ? 33.964 69.394 66.251 1.00 60.06 97 ASP A O 1
ATOM 731 N N . ILE A 1 100 ? 35.695 70.403 67.260 1.00 58.98 98 ILE A N 1
ATOM 732 C CA . ILE A 1 100 ? 36.261 69.136 67.680 1.00 57.34 98 ILE A CA 1
ATOM 733 C C . ILE A 1 100 ? 35.340 68.438 68.680 1.00 55.34 98 ILE A C 1
ATOM 734 O O . ILE A 1 100 ? 34.735 69.088 69.529 1.00 54.54 98 ILE A O 1
ATOM 739 N N . GLY A 1 101 ? 35.232 67.115 68.562 1.00 54.22 99 GLY A N 1
ATOM 740 C CA . GLY A 1 101 ? 34.378 66.339 69.451 1.00 51.30 99 GLY A CA 1
ATOM 741 C C . GLY A 1 101 ? 34.974 66.075 70.821 1.00 49.38 99 GLY A C 1
ATOM 742 O O . GLY A 1 101 ? 36.178 66.191 71.003 1.00 49.40 99 GLY A O 1
ATOM 743 N N . LEU A 1 102 ? 34.133 65.715 71.784 1.00 48.24 100 LEU A N 1
ATOM 744 C CA . LEU A 1 102 ? 34.597 65.455 73.140 1.00 48.35 100 LEU A CA 1
ATOM 745 C C . LEU A 1 102 ? 35.549 64.267 73.138 1.00 48.46 100 LEU A C 1
ATOM 746 O O . LEU A 1 102 ? 36.621 64.308 73.749 1.00 46.95 100 LEU A O 1
ATOM 751 N N . THR A 1 103 ? 35.145 63.206 72.450 1.00 47.62 101 THR A N 1
ATOM 752 C CA . THR A 1 103 ? 35.971 62.017 72.365 1.00 47.36 101 THR A CA 1
ATOM 753 C C . THR A 1 103 ? 37.334 62.339 71.758 1.00 47.35 101 THR A C 1
ATOM 754 O O . THR A 1 103 ? 38.362 61.995 72.326 1.00 48.52 101 THR A O 1
ATOM 758 N N . SER A 1 104 ? 37.343 63.009 70.614 1.00 47.97 102 SER A N 1
ATOM 759 C CA . SER A 1 104 ? 38.597 63.367 69.963 1.00 50.07 102 SER A CA 1
ATOM 760 C C . SER A 1 104 ? 39.448 64.261 70.859 1.00 50.71 102 SER A C 1
ATOM 761 O O . SER A 1 104 ? 40.678 64.228 70.810 1.00 51.18 102 SER A O 1
ATOM 764 N N . LEU A 1 105 ? 38.785 65.066 71.676 1.00 51.28 103 LEU A N 1
ATOM 765 C CA . LEU A 1 105 ? 39.484 65.963 72.575 1.00 51.70 103 LEU A CA 1
ATOM 766 C C . LEU A 1 105 ? 40.259 65.148 73.600 1.00 52.40 103 LEU A C 1
ATOM 767 O O . LEU A 1 105 ? 41.473 65.287 73.722 1.00 52.03 103 LEU A O 1
ATOM 772 N N . MET A 1 106 ? 39.543 64.293 74.327 1.00 52.72 104 MET A N 1
ATOM 773 C CA . MET A 1 106 ? 40.135 63.443 75.353 1.00 53.44 104 MET A CA 1
ATOM 774 C C . MET A 1 106 ? 41.206 62.512 74.796 1.00 55.41 104 MET A C 1
ATOM 775 O O . MET A 1 106 ? 42.223 62.262 75.443 1.00 56.73 104 MET A O 1
ATOM 780 N N . ALA A 1 107 ? 40.967 61.989 73.600 1.00 55.54 105 ALA A N 1
ATOM 781 C CA . ALA A 1 107 ? 41.904 61.075 72.973 1.00 55.61 105 ALA A CA 1
ATOM 782 C C . ALA A 1 107 ? 43.180 61.769 72.496 1.00 56.43 105 ALA A C 1
ATOM 783 O O . ALA A 1 107 ? 44.283 61.268 72.714 1.00 55.89 105 ALA A O 1
ATOM 785 N N . ILE A 1 108 ? 43.044 62.916 71.841 1.00 57.19 106 ILE A N 1
ATOM 786 C CA . ILE A 1 108 ? 44.228 63.611 71.367 1.00 59.14 106 ILE A CA 1
ATOM 787 C C . ILE A 1 108 ? 44.995 64.181 72.556 1.00 61.02 106 ILE A C 1
ATOM 788 O O . ILE A 1 108 ? 46.128 64.648 72.415 1.00 61.99 106 ILE A O 1
ATOM 793 N N . ASP A 1 109 ? 44.372 64.130 73.731 1.00 62.52 107 ASP A N 1
ATOM 794 C CA . ASP A 1 109 ? 44.992 64.615 74.964 1.00 63.36 107 ASP A CA 1
ATOM 795 C C . ASP A 1 109 ? 45.935 63.542 75.493 1.00 63.42 107 ASP A C 1
ATOM 796 O O . ASP A 1 109 ? 47.068 63.836 75.881 1.00 64.12 107 ASP A O 1
ATOM 801 N N . LYS A 1 110 ? 45.461 62.298 75.503 1.00 63.17 108 LYS A N 1
ATOM 802 C CA . LYS A 1 110 ? 46.264 61.173 75.965 1.00 63.73 108 LYS A CA 1
ATOM 803 C C . LYS A 1 110 ? 47.410 60.934 74.994 1.00 65.78 108 LYS A C 1
ATOM 804 O O . LYS A 1 110 ? 48.464 60.439 75.387 1.00 67.47 108 LYS A O 1
ATOM 810 N N . LEU A 1 111 ? 47.211 61.277 73.725 1.00 66.98 109 LEU A N 1
ATOM 811 C CA . LEU A 1 111 ? 48.268 61.082 72.741 1.00 68.76 109 LEU A CA 1
ATOM 812 C C . LEU A 1 111 ? 49.402 62.060 72.992 1.00 69.75 109 LEU A C 1
ATOM 813 O O . LEU A 1 111 ? 50.530 61.840 72.544 1.00 70.17 109 LEU A O 1
ATOM 818 N N . GLU A 1 112 ? 49.096 63.143 73.704 1.00 70.70 110 GLU A N 1
ATOM 819 C CA . GLU A 1 112 ? 50.103 64.141 74.041 1.00 72.01 110 GLU A CA 1
ATOM 820 C C . GLU A 1 112 ? 50.983 63.598 75.166 1.00 72.54 110 GLU A C 1
ATOM 821 O O . GLU A 1 112 ? 52.151 63.970 75.288 1.00 72.88 110 GLU A O 1
ATOM 827 N N . ASN A 1 113 ? 50.414 62.722 75.989 1.00 72.38 111 ASN A N 1
ATOM 828 C CA . ASN A 1 113 ? 51.157 62.115 77.087 1.00 73.02 111 ASN A CA 1
ATOM 829 C C . ASN A 1 113 ? 51.684 60.759 76.637 1.00 73.08 111 ASN A C 1
ATOM 830 O O . ASN A 1 113 ? 51.771 59.813 77.428 1.00 73.18 111 ASN A O 1
ATOM 835 N N . ASN A 1 114 ? 52.025 60.678 75.353 1.00 72.52 112 ASN A N 1
ATOM 836 C CA . ASN A 1 114 ? 52.542 59.457 74.753 1.00 72.03 112 ASN A CA 1
ATOM 837 C C . ASN A 1 114 ? 51.754 58.224 75.180 1.00 70.09 112 ASN A C 1
ATOM 838 O O . ASN A 1 114 ? 52.292 57.116 75.250 1.00 70.40 112 ASN A O 1
ATOM 843 N N . ASP A 1 115 ? 50.472 58.438 75.461 1.00 66.43 113 ASP A N 1
ATOM 844 C CA . ASP A 1 115 ? 49.563 57.378 75.871 1.00 63.87 113 ASP A CA 1
ATOM 845 C C . ASP A 1 115 ? 48.701 57.034 74.657 1.00 62.55 113 ASP A C 1
ATOM 846 O O . ASP A 1 115 ? 47.842 57.818 74.261 1.00 63.77 113 ASP A O 1
ATOM 851 N N . TYR A 1 116 ? 48.925 55.864 74.071 1.00 60.35 114 TYR A N 1
ATOM 852 C CA . TYR A 1 116 ? 48.169 55.448 72.892 1.00 58.59 114 TYR A CA 1
ATOM 853 C C . TYR A 1 116 ? 47.112 54.391 73.197 1.00 57.11 114 TYR A C 1
ATOM 854 O O . TYR A 1 116 ? 46.805 53.550 72.355 1.00 56.95 114 TYR A O 1
ATOM 863 N N . SER A 1 117 ? 46.555 54.434 74.401 1.00 55.93 115 SER A N 1
ATOM 864 C CA . SER A 1 117 ? 45.540 53.463 74.788 1.00 54.96 115 SER A CA 1
ATOM 865 C C . SER A 1 117 ? 44.155 53.924 74.345 1.00 55.40 115 SER A C 1
ATOM 866 O O . SER A 1 117 ? 43.217 53.123 74.285 1.00 55.51 115 SER A O 1
ATOM 869 N N . GLY A 1 118 ? 44.040 55.218 74.041 1.00 55.60 116 GLY A N 1
ATOM 870 C CA . GLY A 1 118 ? 42.779 55.791 73.600 1.00 55.78 116 GLY A CA 1
ATOM 871 C C . GLY A 1 118 ? 41.625 55.705 74.590 1.00 57.29 116 GLY A C 1
ATOM 872 O O . GLY A 1 118 ? 41.616 54.859 75.496 1.00 57.39 116 GLY A O 1
ATOM 873 N N . VAL A 1 119 ? 40.644 56.591 74.405 1.00 56.58 117 VAL A N 1
ATOM 874 C CA . VAL A 1 119 ? 39.459 56.651 75.253 1.00 54.87 117 VAL A CA 1
ATOM 875 C C . VAL A 1 119 ? 38.503 55.533 74.858 1.00 54.46 117 VAL A C 1
ATOM 876 O O . VAL A 1 119 ? 38.697 54.894 73.829 1.00 54.71 117 VAL A O 1
ATOM 880 N N . ASP A 1 120 ? 37.476 55.292 75.672 1.00 55.49 118 ASP A N 1
ATOM 881 C CA . ASP A 1 120 ? 36.505 54.231 75.386 1.00 56.21 118 ASP A CA 1
ATOM 882 C C . ASP A 1 120 ? 35.076 54.719 75.101 1.00 56.95 118 ASP A C 1
ATOM 883 O O . ASP A 1 120 ? 34.234 54.782 76.000 1.00 56.95 118 ASP A O 1
ATOM 888 N N . SER A 1 121 ? 34.811 55.069 73.844 1.00 56.04 119 SER A N 1
ATOM 889 C CA . SER A 1 121 ? 33.482 55.523 73.443 1.00 55.26 119 SER A CA 1
ATOM 890 C C . SER A 1 121 ? 33.129 54.958 72.073 1.00 54.47 119 SER A C 1
ATOM 891 O O . SER A 1 121 ? 33.999 54.727 71.230 1.00 52.82 119 SER A O 1
ATOM 894 N N . SER A 1 122 ? 31.842 54.731 71.858 1.00 54.20 120 SER A N 1
ATOM 895 C CA . SER A 1 122 ? 31.391 54.198 70.589 1.00 53.59 120 SER A CA 1
ATOM 896 C C . SER A 1 122 ? 31.087 55.289 69.553 1.00 54.28 120 SER A C 1
ATOM 897 O O . SER A 1 122 ? 30.470 55.010 68.528 1.00 55.84 120 SER A O 1
ATOM 900 N N . SER A 1 123 ? 31.524 56.523 69.800 1.00 53.07 121 SER A N 1
ATOM 901 C CA . SER A 1 123 ? 31.269 57.589 68.837 1.00 53.60 121 SER A CA 1
ATOM 902 C C . SER A 1 123 ? 31.986 57.279 67.511 1.00 53.96 121 SER A C 1
ATOM 903 O O . SER A 1 123 ? 33.049 56.658 67.498 1.00 54.21 121 SER A O 1
ATOM 906 N N . CYS A 1 124 ? 31.395 57.726 66.404 1.00 53.28 122 CYS A N 1
ATOM 907 C CA . CYS A 1 124 ? 31.919 57.484 65.062 1.00 52.08 122 CYS A CA 1
ATOM 908 C C . CYS A 1 124 ? 33.229 58.170 64.710 1.00 52.34 122 CYS A C 1
ATOM 909 O O . CYS A 1 124 ? 33.583 58.257 63.534 1.00 52.27 122 CYS A O 1
ATOM 912 N N . GLY A 1 125 ? 33.955 58.655 65.711 1.00 53.59 123 GLY A N 1
ATOM 913 C CA . GLY A 1 125 ? 35.209 59.339 65.431 1.00 53.80 123 GLY A CA 1
ATOM 914 C C . GLY A 1 125 ? 36.162 58.528 64.573 1.00 53.45 123 GLY A C 1
ATOM 915 O O . GLY A 1 125 ? 36.844 59.059 63.693 1.00 52.88 123 GLY A O 1
ATOM 916 N N . ALA A 1 126 ? 36.204 57.226 64.834 1.00 52.86 124 ALA A N 1
ATOM 917 C CA . ALA A 1 126 ? 37.079 56.329 64.101 1.00 52.46 124 ALA A CA 1
ATOM 918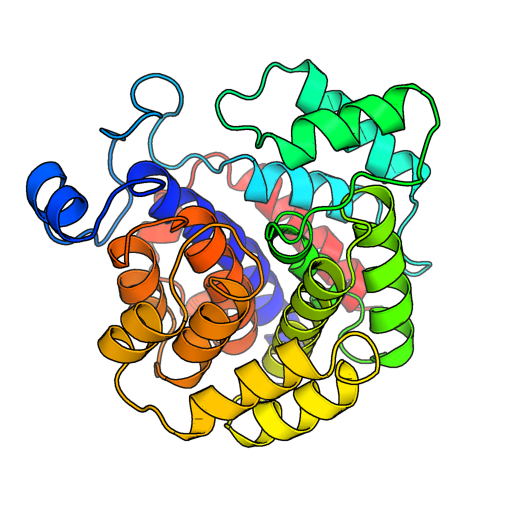 C C . ALA A 1 126 ? 36.577 56.054 62.677 1.00 51.59 124 ALA A C 1
ATOM 919 O O . ALA A 1 126 ? 37.354 56.089 61.720 1.00 50.59 124 ALA A O 1
ATOM 921 N N . ALA A 1 127 ? 35.277 55.800 62.543 1.00 50.13 125 ALA A N 1
ATOM 922 C CA . ALA A 1 127 ? 34.671 55.509 61.244 1.00 49.12 125 ALA A CA 1
ATOM 923 C C . ALA A 1 127 ? 34.603 56.682 60.252 1.00 48.69 125 ALA A C 1
ATOM 924 O O . ALA A 1 127 ? 34.568 56.463 59.041 1.00 47.93 125 ALA A O 1
ATOM 926 N N . MET A 1 128 ? 34.592 57.917 60.748 1.00 48.69 126 MET A N 1
ATOM 927 C CA . MET A 1 128 ? 34.502 59.080 59.863 1.00 49.25 126 MET A CA 1
ATOM 928 C C . MET A 1 128 ? 35.795 59.395 59.128 1.00 50.15 126 MET A C 1
ATOM 929 O O . MET A 1 128 ? 35.798 60.207 58.206 1.00 52.28 126 MET A O 1
ATOM 934 N N . ARG A 1 129 ? 36.890 58.755 59.526 1.00 50.78 127 ARG A N 1
ATOM 935 C CA . ARG A 1 129 ? 38.184 59.010 58.900 1.00 50.31 127 ARG A CA 1
ATOM 936 C C . ARG A 1 129 ? 38.848 57.760 58.331 1.00 50.93 127 ARG A C 1
ATOM 937 O O . ARG A 1 129 ? 40.048 57.756 58.013 1.00 50.13 127 ARG A O 1
ATOM 945 N N . ILE A 1 130 ? 38.078 56.696 58.186 1.00 51.22 128 ILE A N 1
ATOM 946 C CA . ILE A 1 130 ? 38.664 55.418 57.777 1.00 51.00 128 ILE A CA 1
ATOM 947 C C . ILE A 1 130 ? 38.755 55.180 56.270 1.00 50.32 128 ILE A C 1
ATOM 948 O O . ILE A 1 130 ? 39.571 54.375 55.828 1.00 50.10 128 ILE A O 1
ATOM 953 N N . TYR A 1 131 ? 37.972 55.904 55.479 1.00 50.43 129 TYR A N 1
ATOM 954 C CA . TYR A 1 131 ? 37.952 55.654 54.031 1.00 49.00 129 TYR A CA 1
ATOM 955 C C . TYR A 1 131 ? 39.323 55.596 53.380 1.00 48.45 129 TYR A C 1
ATOM 956 O O . TYR A 1 131 ? 39.515 54.795 52.464 1.00 47.86 129 TYR A O 1
ATOM 965 N N . PRO A 1 132 ? 40.297 56.419 53.790 1.00 48.22 130 PRO A N 1
ATOM 966 C CA . PRO A 1 132 ? 41.614 56.373 53.139 1.00 47.42 130 PRO A CA 1
ATOM 967 C C . PRO A 1 132 ? 42.223 54.978 53.176 1.00 46.18 130 PRO A C 1
ATOM 968 O O . PRO A 1 132 ? 42.927 54.580 52.258 1.00 46.64 130 PRO A O 1
ATOM 972 N N . LEU A 1 133 ? 41.959 54.233 54.239 1.00 45.74 131 LEU A N 1
ATOM 973 C CA . LEU A 1 133 ? 42.493 52.884 54.319 1.00 48.00 131 LEU A CA 1
ATOM 974 C C . LEU A 1 133 ? 41.754 52.006 53.315 1.00 50.37 131 LEU A C 1
ATOM 975 O O . LEU A 1 133 ? 42.373 51.254 52.561 1.00 51.84 131 LEU A O 1
ATOM 980 N N . GLY A 1 134 ? 40.427 52.124 53.298 1.00 51.78 132 GLY A N 1
ATOM 981 C CA . GLY A 1 134 ? 39.619 51.339 52.383 1.00 51.02 132 GLY A CA 1
ATOM 982 C C . GLY A 1 134 ? 40.090 51.525 50.958 1.00 51.17 132 GLY A C 1
ATOM 983 O O . GLY A 1 134 ? 39.919 50.652 50.111 1.00 51.34 132 GLY A O 1
ATOM 984 N N . ILE A 1 135 ? 40.694 52.674 50.691 1.00 50.43 133 ILE A N 1
ATOM 985 C CA . ILE A 1 135 ? 41.185 52.956 49.355 1.00 51.46 133 ILE A CA 1
ATOM 986 C C . ILE A 1 135 ? 42.503 52.231 49.122 1.00 53.06 133 ILE A C 1
ATOM 987 O O . ILE A 1 135 ? 42.583 51.322 48.297 1.00 53.45 133 ILE A O 1
ATOM 992 N N . VAL A 1 136 ? 43.527 52.629 49.869 1.00 53.57 134 VAL A N 1
ATOM 993 C CA . VAL A 1 136 ? 44.849 52.041 49.744 1.00 54.34 134 VAL A CA 1
ATOM 994 C C . VAL A 1 136 ? 44.898 50.515 49.843 1.00 55.53 134 VAL A C 1
ATOM 995 O O . VAL A 1 136 ? 45.717 49.884 49.178 1.00 56.42 134 VAL A O 1
ATOM 999 N N . PHE A 1 137 ? 44.026 49.911 50.644 1.00 55.90 135 PHE A N 1
ATOM 1000 C CA . PHE A 1 137 ? 44.045 48.457 50.777 1.00 56.73 135 PHE A CA 1
ATOM 1001 C C . PHE A 1 137 ? 42.748 47.767 50.379 1.00 57.57 135 PHE A C 1
ATOM 1002 O O . PHE A 1 137 ? 42.282 46.860 51.073 1.00 56.87 135 PHE A O 1
ATOM 1010 N N . HIS A 1 138 ? 42.182 48.181 49.249 1.00 59.62 136 HIS A N 1
ATOM 1011 C CA . HIS A 1 138 ? 40.923 47.622 48.756 1.00 60.77 136 HIS A CA 1
ATOM 1012 C C . HIS A 1 138 ? 40.988 46.135 48.445 1.00 61.79 136 HIS A C 1
ATOM 1013 O O . HIS A 1 138 ? 39.978 45.433 48.529 1.00 61.84 136 HIS A O 1
ATOM 1020 N N . ASN A 1 139 ? 42.176 45.659 48.090 1.00 63.16 137 ASN A N 1
ATOM 1021 C CA . ASN A 1 139 ? 42.374 44.249 47.763 1.00 65.76 137 ASN A CA 1
ATOM 1022 C C . ASN A 1 139 ? 42.659 43.399 48.997 1.00 66.10 137 ASN A C 1
ATOM 1023 O O . ASN A 1 139 ? 42.042 42.348 49.199 1.00 67.60 137 ASN A O 1
ATOM 1028 N N . ASN A 1 140 ? 43.591 43.864 49.823 1.00 64.75 138 ASN A N 1
ATOM 1029 C CA . A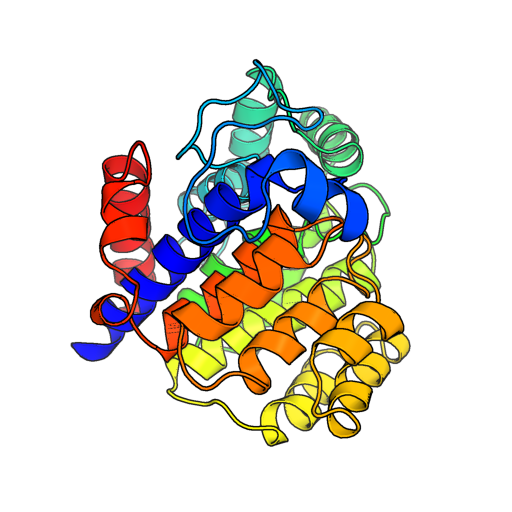SN A 1 140 ? 43.985 43.134 51.021 1.00 63.66 138 ASN A CA 1
ATOM 1030 C C . ASN A 1 140 ? 43.051 43.332 52.208 1.00 62.23 138 ASN A C 1
ATOM 1031 O O . ASN A 1 140 ? 43.338 44.123 53.107 1.00 63.80 138 ASN A O 1
ATOM 1036 N N . LEU A 1 141 ? 41.947 42.598 52.223 1.00 60.25 139 LEU A N 1
ATOM 1037 C CA . LEU A 1 141 ? 40.988 42.712 53.313 1.00 59.22 139 LEU A CA 1
ATOM 1038 C C . LEU A 1 141 ? 41.548 42.325 54.680 1.00 58.71 139 LEU A C 1
ATOM 1039 O O . LEU A 1 141 ? 41.031 42.770 55.701 1.00 61.00 139 LEU A O 1
ATOM 1044 N N . LYS A 1 142 ? 42.590 41.500 54.711 1.00 57.44 140 LYS A N 1
ATOM 1045 C CA . LYS A 1 142 ? 43.184 41.098 55.982 1.00 56.53 140 LYS A CA 1
ATOM 1046 C C . LYS A 1 142 ? 44.101 42.221 56.454 1.00 56.15 140 LYS A C 1
ATOM 1047 O O . LYS A 1 142 ? 44.133 42.565 57.635 1.00 55.13 140 LYS A O 1
ATOM 1049 N N . LYS A 1 143 ? 44.842 42.790 55.512 1.00 55.33 141 LYS A N 1
ATOM 1050 C CA . LYS A 1 143 ? 45.750 43.888 55.800 1.00 56.97 141 LYS A CA 1
ATOM 1051 C C . LYS A 1 143 ? 44.965 45.149 56.162 1.00 58.40 141 LYS A C 1
ATOM 1052 O O . LYS A 1 143 ? 45.413 45.968 56.970 1.00 57.70 141 LYS A O 1
ATOM 1058 N N . LEU A 1 144 ? 43.799 45.304 55.540 1.00 58.82 142 LEU A N 1
ATOM 1059 C CA . LEU A 1 144 ? 42.933 46.445 55.798 1.00 58.10 142 LEU A CA 1
ATOM 1060 C C . LEU A 1 144 ? 42.466 46.352 57.246 1.00 58.82 142 LEU A C 1
ATOM 1061 O O . LEU A 1 144 ? 42.538 47.322 58.000 1.00 58.92 142 LEU A O 1
ATOM 1066 N N . LYS A 1 145 ? 41.997 45.173 57.634 1.00 58.48 143 LYS A N 1
ATOM 1067 C CA . LYS A 1 145 ? 41.518 44.967 58.992 1.00 60.30 143 LYS A CA 1
ATOM 1068 C C . LYS A 1 145 ? 42.582 45.318 60.025 1.00 61.13 143 LYS A C 1
ATOM 1069 O O . LYS A 1 145 ? 42.295 45.940 61.046 1.00 62.19 143 LYS A O 1
ATOM 1075 N N . GLU A 1 146 ? 43.815 44.917 59.759 1.00 62.27 144 GLU A N 1
ATOM 1076 C CA . GLU A 1 146 ? 44.895 45.200 60.683 1.00 63.32 144 GLU A CA 1
ATOM 1077 C C . GLU A 1 146 ? 45.096 46.694 60.833 1.00 62.73 144 GLU A C 1
ATOM 1078 O O . GLU A 1 146 ? 45.016 47.230 61.943 1.00 62.21 144 GLU A O 1
ATOM 1084 N N . GLU A 1 147 ? 45.344 47.366 59.715 1.00 61.70 145 GLU A N 1
ATOM 1085 C CA . GLU A 1 147 ? 45.560 48.804 59.736 1.00 62.11 145 GLU A CA 1
ATOM 1086 C C . GLU A 1 147 ? 44.361 49.605 60.245 1.00 60.82 145 GLU A C 1
ATOM 1087 O O . GLU A 1 147 ? 44.530 50.701 60.775 1.00 59.41 145 GLU A O 1
ATOM 1093 N N . VAL A 1 148 ? 43.160 49.050 60.089 1.00 59.46 146 VAL A N 1
ATOM 1094 C CA . VAL A 1 148 ? 41.935 49.707 60.536 1.00 58.01 146 VAL A CA 1
ATOM 1095 C C . VAL A 1 148 ? 41.822 49.696 62.053 1.00 58.52 146 VAL A C 1
ATOM 1096 O O . VAL A 1 148 ? 41.576 50.730 62.666 1.00 59.65 146 VAL A O 1
ATOM 1100 N N . ILE A 1 149 ? 41.984 48.524 62.655 1.00 58.86 147 ILE A N 1
ATOM 1101 C CA . ILE A 1 149 ? 41.910 48.404 64.107 1.00 58.71 147 ILE A CA 1
ATOM 1102 C C . ILE A 1 149 ? 43.034 49.213 64.726 1.00 58.54 147 ILE A C 1
ATOM 1103 O O . ILE A 1 149 ? 42.855 49.886 65.736 1.00 58.35 147 ILE A O 1
ATOM 1108 N N . LYS A 1 150 ? 44.196 49.135 64.097 1.00 57.73 148 LYS A N 1
ATOM 1109 C CA . LYS A 1 150 ? 45.364 49.854 64.552 1.00 58.22 148 LYS A CA 1
ATOM 1110 C C . LYS A 1 150 ? 45.129 51.365 64.586 1.00 58.03 148 LYS A C 1
ATOM 1111 O O . LYS A 1 150 ? 45.217 51.987 65.640 1.00 58.96 148 LYS A O 1
ATOM 1117 N N . ALA A 1 151 ? 44.820 51.945 63.430 1.00 58.81 149 ALA A N 1
ATOM 1118 C CA . ALA A 1 151 ? 44.598 53.387 63.298 1.00 57.91 149 ALA A CA 1
ATOM 1119 C C . ALA A 1 151 ? 43.456 53.973 64.125 1.00 58.55 149 ALA A C 1
ATOM 1120 O O . ALA A 1 151 ? 43.473 55.165 64.451 1.00 58.82 149 ALA A O 1
ATOM 1122 N N . SER A 1 152 ? 42.461 53.158 64.460 1.00 58.08 150 SER A N 1
ATOM 1123 C CA . SER A 1 152 ? 41.342 53.660 65.248 1.00 58.70 150 SER A CA 1
ATOM 1124 C C . SER A 1 152 ? 41.357 53.226 66.721 1.00 58.24 150 SER A C 1
ATOM 1125 O O . SER A 1 152 ? 40.601 53.757 67.538 1.00 57.17 150 SER A O 1
ATOM 1128 N N . LYS A 1 153 ? 42.227 52.280 67.066 1.00 58.26 151 LYS A N 1
ATOM 1129 C CA . LYS A 1 153 ? 42.324 51.816 68.453 1.00 57.11 151 LYS A CA 1
ATOM 1130 C C . LYS A 1 153 ? 42.943 52.899 69.326 1.00 56.18 151 LYS A C 1
ATOM 1131 O O . LYS A 1 153 ? 42.458 53.178 70.424 1.00 56.26 151 LYS A O 1
ATOM 1133 N N . ILE A 1 154 ? 44.005 53.521 68.827 1.00 55.27 152 ILE A N 1
ATOM 1134 C CA . ILE A 1 154 ? 44.697 54.557 69.582 1.00 55.78 152 ILE A CA 1
ATOM 1135 C C . ILE A 1 154 ? 43.793 55.700 70.052 1.00 57.43 152 ILE A C 1
ATOM 1136 O O . ILE A 1 154 ? 44.103 56.385 71.029 1.00 60.38 152 ILE A O 1
ATOM 1141 N N . THR A 1 155 ? 42.672 55.892 69.366 1.00 56.53 153 THR A N 1
ATOM 1142 C CA . THR A 1 155 ? 41.735 56.957 69.697 1.00 54.31 153 THR A CA 1
ATOM 1143 C C . THR A 1 155 ? 40.426 56.437 70.278 1.00 53.58 153 THR A C 1
ATOM 1144 O O . THR A 1 155 ? 39.986 56.891 71.330 1.00 52.95 153 THR A O 1
ATOM 1148 N N . HIS A 1 156 ? 39.798 55.492 69.589 1.00 53.25 154 HIS A N 1
ATOM 1149 C CA . HIS A 1 156 ? 38.538 54.929 70.061 1.00 53.02 154 HIS A CA 1
ATOM 1150 C C . HIS A 1 156 ? 38.711 53.459 70.372 1.00 54.71 154 HIS A C 1
ATOM 1151 O O . HIS A 1 156 ? 38.404 52.611 69.538 1.00 56.64 154 HIS A O 1
ATOM 1158 N N . ASN A 1 157 ? 39.207 53.151 71.565 1.00 55.47 155 ASN A N 1
ATOM 1159 C CA . ASN A 1 157 ? 39.396 51.764 71.953 1.00 55.28 155 ASN A CA 1
ATOM 1160 C C . ASN A 1 157 ? 38.062 51.219 72.428 1.00 54.17 155 ASN A C 1
ATOM 1161 O O . ASN A 1 157 ? 37.846 51.038 73.623 1.00 54.78 155 ASN A O 1
ATOM 1163 N N . ASN A 1 158 ? 37.171 50.975 71.473 1.00 53.36 156 ASN A N 1
ATOM 1164 C CA . ASN A 1 158 ? 35.837 50.448 71.742 1.00 53.76 156 ASN A CA 1
ATOM 1165 C C . ASN A 1 158 ? 35.464 49.462 70.630 1.00 53.03 156 ASN A C 1
ATOM 1166 O O . ASN A 1 158 ? 35.581 49.779 69.448 1.00 54.13 156 ASN A O 1
ATOM 1171 N N . LYS A 1 159 ? 35.019 48.264 71.001 1.00 52.04 157 LYS A N 1
ATOM 1172 C CA . LYS A 1 159 ? 34.690 47.258 69.991 1.00 51.94 157 LYS A CA 1
ATOM 1173 C C . LYS A 1 159 ? 33.694 47.771 68.964 1.00 51.50 157 LYS A C 1
ATOM 1174 O O . LYS A 1 159 ? 33.891 47.584 67.770 1.00 52.29 157 LYS A O 1
ATOM 1180 N N . THR A 1 160 ? 32.632 48.427 69.420 1.00 50.70 158 THR A N 1
ATOM 1181 C CA . THR A 1 160 ? 31.637 48.959 68.502 1.00 50.23 158 THR A CA 1
ATOM 1182 C C . THR A 1 160 ? 32.254 50.011 67.587 1.00 50.73 158 THR A C 1
ATOM 1183 O O . THR A 1 160 ? 32.035 49.993 66.380 1.00 51.00 158 THR A O 1
ATOM 1187 N N . ALA A 1 161 ? 33.034 50.922 68.157 1.00 51.00 159 ALA A N 1
ATOM 1188 C CA . ALA A 1 161 ? 33.672 51.960 67.359 1.00 52.29 159 ALA A CA 1
ATOM 1189 C C . ALA A 1 161 ? 34.541 51.340 66.264 1.00 53.19 159 ALA A C 1
ATOM 1190 O O . ALA A 1 161 ? 34.531 51.791 65.116 1.00 53.96 159 ALA A O 1
ATOM 1192 N N . ILE A 1 162 ? 35.290 50.304 66.630 1.00 52.91 160 ILE A N 1
ATOM 1193 C CA . ILE A 1 162 ? 36.173 49.618 65.700 1.00 53.00 160 ILE A CA 1
ATOM 1194 C C . ILE A 1 162 ? 35.375 48.793 64.681 1.00 51.76 160 ILE A C 1
ATOM 1195 O O . ILE A 1 162 ? 35.667 48.807 63.483 1.00 50.97 160 ILE A O 1
ATOM 1200 N N . ALA A 1 163 ? 34.363 48.080 65.155 1.00 50.25 161 ALA A N 1
ATOM 1201 C CA . ALA A 1 163 ? 33.539 47.273 64.268 1.00 50.37 161 ALA A CA 1
ATOM 1202 C C . ALA A 1 163 ? 32.914 48.174 63.199 1.00 50.30 161 ALA A C 1
ATOM 1203 O O . ALA A 1 163 ? 32.771 47.774 62.042 1.00 51.70 161 ALA A O 1
ATOM 1205 N N . GLY A 1 164 ? 32.550 49.393 63.586 1.00 47.41 162 GLY A N 1
ATOM 1206 C CA . GLY A 1 164 ? 31.964 50.321 62.636 1.00 45.34 162 GLY A CA 1
ATOM 1207 C C . GLY A 1 164 ? 32.933 50.809 61.564 1.00 43.46 162 GLY A C 1
ATOM 1208 O O . GLY A 1 164 ? 32.597 50.839 60.376 1.00 41.67 162 GLY A O 1
ATOM 1209 N N . ALA A 1 165 ? 34.134 51.198 61.974 1.00 41.32 163 ALA A N 1
ATOM 1210 C CA . ALA A 1 165 ? 35.124 51.676 61.019 1.00 42.59 163 ALA A CA 1
ATOM 1211 C C . ALA A 1 165 ? 35.419 50.592 59.995 1.00 43.47 163 ALA A C 1
ATOM 1212 O O . ALA A 1 165 ? 35.706 50.883 58.835 1.00 43.34 163 ALA A O 1
ATOM 1214 N N . LEU A 1 166 ? 35.348 49.336 60.430 1.00 44.41 164 LEU A N 1
ATOM 1215 C CA . LEU A 1 166 ? 35.606 48.210 59.543 1.00 43.80 164 LEU A CA 1
ATOM 1216 C C . LEU A 1 166 ? 34.541 48.042 58.461 1.00 42.94 164 LEU A C 1
ATOM 1217 O O . LEU A 1 166 ? 34.857 47.794 57.295 1.00 41.38 164 LEU A O 1
ATOM 1222 N N . ALA A 1 167 ? 33.281 48.167 58.850 1.00 41.41 165 ALA A N 1
ATOM 1223 C CA . ALA A 1 167 ? 32.202 48.046 57.888 1.00 42.79 165 ALA A CA 1
ATOM 1224 C C . ALA A 1 167 ? 32.439 49.069 56.777 1.00 43.07 165 ALA A C 1
ATOM 1225 O O . ALA A 1 167 ? 32.384 48.736 55.586 1.00 43.97 165 ALA A O 1
ATOM 1227 N N . ILE A 1 168 ? 32.732 50.307 57.175 1.00 40.87 166 ILE A N 1
ATOM 1228 C CA . ILE A 1 168 ? 32.974 51.384 56.222 1.00 38.67 166 ILE A CA 1
ATOM 1229 C C . ILE A 1 168 ? 34.150 51.086 55.294 1.00 40.09 166 ILE A C 1
ATOM 1230 O O . ILE A 1 168 ? 34.026 51.159 54.063 1.00 38.72 166 ILE A O 1
ATOM 1235 N N . ALA A 1 169 ? 35.297 50.764 55.880 1.00 40.89 167 ALA A N 1
ATOM 1236 C CA . ALA A 1 169 ? 36.468 50.461 55.072 1.00 42.02 167 ALA A CA 1
ATOM 1237 C C . ALA A 1 169 ? 36.078 49.337 54.117 1.00 42.77 167 ALA A C 1
ATOM 1238 O O . ALA A 1 169 ? 36.442 49.349 52.929 1.00 42.79 167 ALA A O 1
ATOM 1240 N N . PHE A 1 170 ? 35.314 48.384 54.648 1.00 41.51 168 PHE A N 1
ATOM 1241 C CA . PHE A 1 170 ? 34.846 47.252 53.871 1.00 42.56 168 PHE A CA 1
ATOM 1242 C C . PHE A 1 170 ? 34.048 47.733 52.660 1.00 42.38 168 PHE A C 1
ATOM 1243 O O . PHE A 1 170 ? 34.361 47.385 51.519 1.00 40.36 168 PHE A O 1
ATOM 1251 N N . PHE A 1 171 ? 33.016 48.535 52.912 1.00 41.31 169 PHE A N 1
ATOM 1252 C CA . PHE A 1 171 ? 32.194 49.042 51.824 1.00 40.80 169 PHE A CA 1
ATOM 1253 C C . PHE A 1 171 ? 32.938 49.951 50.853 1.00 40.85 169 PHE A C 1
ATOM 1254 O O . PHE A 1 171 ? 32.623 49.966 49.667 1.00 42.23 169 PHE A O 1
ATOM 1262 N N . VAL A 1 172 ? 33.929 50.696 51.331 1.00 40.48 170 VAL A N 1
ATOM 1263 C CA . VAL A 1 172 ? 34.691 51.559 50.428 1.00 38.96 170 VAL A CA 1
ATOM 1264 C C . VAL A 1 172 ? 35.490 50.687 49.449 1.00 38.56 170 VAL A C 1
ATOM 1265 O O . VAL A 1 172 ? 35.495 50.933 48.244 1.00 38.76 170 VAL A O 1
ATOM 1269 N N . SER A 1 173 ? 36.163 49.662 49.958 1.00 37.95 171 SER A N 1
ATOM 1270 C CA . SER A 1 173 ? 36.935 48.801 49.075 1.00 37.12 171 SER A CA 1
ATOM 1271 C C . SER A 1 173 ? 36.015 48.058 48.103 1.00 35.99 171 SER A C 1
ATOM 1272 O O . SER A 1 173 ? 36.360 47.879 46.942 1.00 35.22 171 SER A O 1
ATOM 1275 N N . SER A 1 174 ? 34.842 47.632 48.566 1.00 36.04 172 SER A N 1
ATOM 1276 C CA . SER A 1 174 ? 33.903 46.934 47.688 1.00 37.32 172 SER A CA 1
ATOM 1277 C C . SER A 1 174 ? 33.394 47.885 46.592 1.00 39.46 172 SER A C 1
ATOM 1278 O O . SER A 1 174 ? 33.221 47.485 45.434 1.00 39.32 172 SER A O 1
ATOM 1281 N N . ALA A 1 175 ? 33.150 49.141 46.963 1.00 39.22 173 ALA A N 1
ATOM 1282 C CA . ALA A 1 175 ? 32.670 50.134 46.014 1.00 39.69 173 ALA A CA 1
ATOM 1283 C C . ALA A 1 175 ? 33.711 50.326 44.928 1.00 40.64 173 ALA A C 1
ATOM 1284 O O . ALA A 1 175 ? 33.375 50.534 43.759 1.00 41.25 173 ALA A O 1
ATOM 1286 N N . LEU A 1 176 ? 34.977 50.250 45.319 1.00 42.56 174 LEU A N 1
ATOM 1287 C CA . LEU A 1 176 ? 36.070 50.404 44.367 1.00 46.35 174 LEU A CA 1
ATOM 1288 C C . LEU A 1 176 ? 36.098 49.247 43.362 1.00 47.68 174 LEU A C 1
ATOM 1289 O O . LEU A 1 176 ? 36.654 49.375 42.275 1.00 47.88 174 LEU A O 1
ATOM 1294 N N . LYS A 1 177 ? 35.494 48.122 43.734 1.00 49.88 175 LYS A N 1
ATOM 1295 C CA . LYS A 1 177 ? 35.429 46.947 42.865 1.00 51.90 175 LYS A CA 1
ATOM 1296 C C . LYS A 1 177 ? 34.038 46.900 42.226 1.00 53.32 175 LYS A C 1
ATOM 1297 O O . LYS A 1 177 ? 33.491 45.822 41.982 1.00 54.82 175 LYS A O 1
ATOM 1303 N N . ASP A 1 178 ? 33.473 48.072 41.964 1.00 52.59 176 ASP A N 1
ATOM 1304 C CA . ASP A 1 178 ? 32.137 48.172 41.394 1.00 52.25 176 ASP A CA 1
ATOM 1305 C C . ASP A 1 178 ? 31.142 47.202 42.017 1.00 50.67 176 ASP A C 1
ATOM 1306 O O . ASP A 1 178 ? 30.225 46.718 41.354 1.00 51.16 176 ASP A O 1
ATOM 1311 N N . ARG A 1 179 ? 31.330 46.934 43.304 1.00 50.03 177 ARG A N 1
ATOM 1312 C CA . ARG A 1 179 ? 30.442 46.052 44.054 1.00 49.75 177 ARG A CA 1
ATOM 1313 C C . ARG A 1 179 ? 29.444 46.918 44.808 1.00 48.82 177 ARG A C 1
ATOM 1314 O O . ARG A 1 179 ? 29.838 47.829 45.537 1.00 48.45 177 ARG A O 1
ATOM 1322 N N . LYS A 1 180 ? 28.157 46.644 44.629 1.00 47.73 178 LYS A N 1
ATOM 1323 C CA . LYS A 1 180 ? 27.126 47.404 45.323 1.00 47.88 178 LYS A CA 1
ATOM 1324 C C . LYS A 1 180 ? 25.781 46.688 45.303 1.00 47.46 178 LYS A C 1
ATOM 1325 O O . LYS A 1 180 ? 24.930 46.963 44.461 1.00 49.63 178 LYS A O 1
ATOM 1331 N N . ASP A 1 181 ? 25.599 45.761 46.232 1.00 45.63 179 ASP A N 1
ATOM 1332 C CA . ASP A 1 181 ? 24.358 45.008 46.334 1.00 45.17 179 ASP A CA 1
ATOM 1333 C C . ASP A 1 181 ? 24.180 44.523 47.758 1.00 43.91 179 ASP A C 1
ATOM 1334 O O . ASP A 1 181 ? 25.099 44.609 48.571 1.00 43.58 179 ASP A O 1
ATOM 1339 N N . PHE A 1 182 ? 23.000 44.003 48.061 1.00 42.26 180 PHE A N 1
ATOM 1340 C CA . PHE A 1 182 ? 22.731 43.574 49.413 1.00 42.71 180 PHE A CA 1
ATOM 1341 C C . PHE A 1 182 ? 23.455 42.344 49.904 1.00 42.87 180 PHE A C 1
ATOM 1342 O O . PHE A 1 182 ? 23.375 42.013 51.081 1.00 43.47 180 PHE A O 1
ATOM 1350 N N . SER A 1 183 ? 24.182 41.670 49.026 1.00 44.40 181 SER A N 1
ATOM 1351 C CA . SER A 1 183 ? 24.918 40.498 49.474 1.00 46.71 181 SER A CA 1
ATOM 1352 C C . SER A 1 183 ? 26.098 40.999 50.301 1.00 47.55 181 SER A C 1
ATOM 1353 O O . SER A 1 183 ? 26.629 40.271 51.134 1.00 50.45 181 SER A O 1
ATOM 1356 N N . LEU A 1 184 ? 26.498 42.248 50.075 1.00 47.34 182 LEU A N 1
ATOM 1357 C CA . LEU A 1 184 ? 27.609 42.836 50.817 1.00 47.66 182 LEU A CA 1
ATOM 1358 C C . LEU A 1 184 ? 27.317 42.835 52.318 1.00 47.63 182 LEU A C 1
ATOM 1359 O O . LEU A 1 184 ? 28.232 42.666 53.134 1.00 45.80 182 LEU A O 1
ATOM 1364 N N . LEU A 1 185 ? 26.045 43.026 52.672 1.00 47.74 183 LEU A N 1
ATOM 1365 C CA . LEU A 1 185 ? 25.629 43.053 54.074 1.00 49.61 183 LEU A CA 1
ATOM 1366 C C . LEU A 1 185 ? 25.904 41.742 54.805 1.00 52.04 183 LEU A C 1
ATOM 1367 O O . LEU A 1 185 ? 26.267 41.749 55.976 1.00 54.38 183 LEU A O 1
ATOM 1372 N N . ASP A 1 186 ? 25.730 40.615 54.125 1.00 54.81 184 ASP A N 1
ATOM 1373 C CA . ASP A 1 186 ? 25.975 39.330 54.765 1.00 56.28 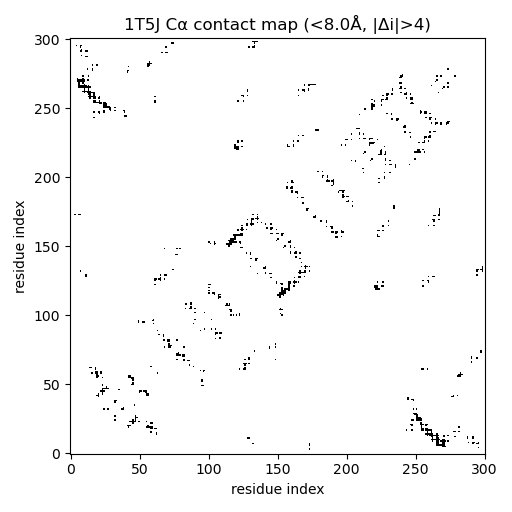184 ASP A CA 1
ATOM 1374 C C . ASP A 1 186 ? 27.462 38.975 54.736 1.00 56.94 184 ASP A C 1
ATOM 1375 O O . ASP A 1 186 ? 27.906 38.092 55.461 1.00 59.50 184 ASP A O 1
ATOM 1380 N N . GLU A 1 187 ? 28.234 39.671 53.908 1.00 56.80 185 GLU A N 1
ATOM 1381 C CA . GLU A 1 187 ? 29.671 39.421 53.821 1.00 57.36 185 GLU A CA 1
ATOM 1382 C C . GLU A 1 187 ? 30.435 40.253 54.838 1.00 57.57 185 GLU A C 1
ATOM 1383 O O . GLU A 1 187 ? 31.391 39.785 55.452 1.00 58.19 185 GLU A O 1
ATOM 1389 N N . CYS A 1 188 ? 30.008 41.500 54.990 1.00 58.49 186 CYS A N 1
ATOM 1390 C CA . CYS A 1 188 ? 30.614 42.441 55.925 1.00 58.10 186 CYS A CA 1
ATOM 1391 C C . CYS A 1 188 ? 30.363 41.924 57.343 1.00 58.90 186 CYS A C 1
ATOM 1392 O O . CYS A 1 188 ? 31.221 42.016 58.222 1.00 57.56 186 CYS A O 1
ATOM 1395 N N . TYR A 1 189 ? 29.172 41.379 57.546 1.00 60.72 187 TYR A N 1
ATOM 1396 C CA . TYR A 1 189 ? 28.781 40.819 58.829 1.00 63.84 187 TYR A CA 1
ATOM 1397 C C . TYR A 1 189 ? 29.835 39.822 59.310 1.00 64.32 187 TYR A C 1
ATOM 1398 O O . TYR A 1 189 ? 30.213 39.813 60.472 1.00 64.87 187 TYR A O 1
ATOM 1407 N N . ASN A 1 190 ? 30.300 38.974 58.405 1.00 65.02 188 ASN A N 1
ATOM 1408 C CA . ASN A 1 190 ? 31.302 37.981 58.751 1.00 64.95 188 ASN A CA 1
ATOM 1409 C C . ASN A 1 190 ? 32.659 38.628 58.910 1.00 63.68 188 ASN A C 1
ATOM 1410 O O . ASN A 1 190 ? 33.511 38.141 59.643 1.00 65.82 188 ASN A O 1
ATOM 1415 N N . TYR A 1 191 ? 32.857 39.734 58.216 1.00 62.27 189 TYR A N 1
ATOM 1416 C CA . TYR A 1 191 ? 34.123 40.439 58.271 1.00 61.08 189 TYR A CA 1
ATOM 1417 C C . TYR A 1 191 ? 34.349 41.133 59.615 1.00 61.67 189 TYR A C 1
ATOM 1418 O O . TYR A 1 191 ? 35.491 41.282 60.056 1.00 61.37 189 TYR A O 1
ATOM 1427 N N . ILE A 1 192 ? 33.264 41.533 60.275 1.00 60.98 190 ILE A N 1
ATOM 1428 C CA . ILE A 1 192 ? 33.373 42.253 61.541 1.00 61.52 190 ILE A CA 1
ATOM 1429 C C . ILE A 1 192 ? 32.800 41.557 62.778 1.00 63.88 190 ILE A C 1
ATOM 1430 O O . ILE A 1 192 ? 33.229 41.845 63.895 1.00 65.02 190 ILE A O 1
ATOM 1435 N N . LYS A 1 193 ? 31.835 40.660 62.584 1.00 65.08 191 LYS A N 1
ATOM 1436 C CA . LYS A 1 193 ? 31.187 39.940 63.688 1.00 65.81 191 LYS A CA 1
ATOM 1437 C C . LYS A 1 193 ? 32.127 39.459 64.797 1.00 66.68 191 LYS A C 1
ATOM 1438 O O . LYS A 1 193 ? 31.707 39.323 65.953 1.00 66.13 191 LYS A O 1
ATOM 1440 N N . ASP A 1 194 ? 33.385 39.192 64.447 1.00 66.79 192 ASP A N 1
ATOM 1441 C CA . ASP A 1 194 ? 34.369 38.720 65.422 1.00 67.82 192 ASP A CA 1
ATOM 1442 C C . ASP A 1 194 ? 34.905 39.863 66.276 1.00 67.57 192 ASP A C 1
ATOM 1443 O O . ASP A 1 194 ? 35.792 39.671 67.107 1.00 69.41 192 ASP A O 1
ATOM 1448 N N . ILE A 1 195 ? 34.363 41.055 66.056 1.00 66.44 193 ILE A N 1
ATOM 1449 C CA . ILE A 1 195 ? 34.763 42.235 66.804 1.00 63.85 193 ILE A CA 1
ATOM 1450 C C . ILE A 1 195 ? 33.555 42.760 67.561 1.00 63.73 193 ILE A C 1
ATOM 1451 O O . ILE A 1 195 ? 33.703 43.402 68.595 1.00 65.39 193 ILE A O 1
ATOM 1456 N N . ASP A 1 196 ? 32.362 42.469 67.050 1.00 62.17 194 ASP A N 1
ATOM 1457 C CA . ASP A 1 196 ? 31.127 42.887 67.702 1.00 61.79 194 ASP A CA 1
ATOM 1458 C C . ASP A 1 196 ? 29.907 42.279 67.012 1.00 61.93 194 ASP A C 1
ATOM 1459 O O . ASP A 1 196 ? 29.324 42.884 66.118 1.00 62.79 194 ASP A O 1
ATOM 1464 N N . GLU A 1 197 ? 29.516 41.082 67.434 1.00 62.20 195 GLU A N 1
ATOM 1465 C CA . GLU A 1 197 ? 28.364 40.411 66.844 1.00 62.14 195 GLU A CA 1
ATOM 1466 C C . GLU A 1 197 ? 27.081 41.236 66.923 1.00 62.21 195 GLU A C 1
ATOM 1467 O O . GLU A 1 197 ? 26.269 41.210 65.999 1.00 62.92 195 GLU A O 1
ATOM 1469 N N . GLU A 1 198 ? 26.897 41.963 68.023 1.00 62.33 196 GLU A N 1
ATOM 1470 C CA . GLU A 1 198 ? 25.693 42.780 68.222 1.00 61.98 196 GLU A CA 1
ATOM 1471 C C . GLU A 1 198 ? 25.574 43.931 67.220 1.00 61.39 196 GLU A C 1
ATOM 1472 O O . GLU A 1 198 ? 24.469 44.337 66.848 1.00 61.34 196 GLU A O 1
ATOM 1474 N N . PHE A 1 199 ? 26.713 44.467 66.799 1.00 59.93 197 PHE A N 1
ATOM 1475 C CA . PHE A 1 199 ? 26.717 45.549 65.831 1.00 59.31 197 PHE A CA 1
ATOM 1476 C C . PHE A 1 199 ? 26.488 44.943 64.450 1.00 60.16 197 PHE A C 1
ATOM 1477 O O . PHE A 1 199 ? 25.553 45.323 63.745 1.00 61.10 197 PHE A O 1
ATOM 1485 N N . ALA A 1 200 ? 27.343 43.995 64.073 1.00 58.94 198 ALA A N 1
ATOM 1486 C CA . ALA A 1 200 ? 27.232 43.341 62.777 1.00 58.49 198 ALA A CA 1
ATOM 1487 C C . ALA A 1 200 ? 25.806 42.846 62.543 1.00 58.35 198 ALA A C 1
ATOM 1488 O O . ALA A 1 200 ? 25.287 42.930 61.427 1.00 59.06 198 ALA A O 1
ATOM 1490 N N . LYS A 1 201 ? 25.171 42.348 63.600 1.00 56.68 199 LYS A N 1
ATOM 1491 C CA . LYS A 1 201 ? 23.809 41.843 63.501 1.00 56.61 199 LYS A CA 1
ATOM 1492 C C . LYS A 1 201 ? 22.844 42.986 63.237 1.00 56.76 199 LYS A C 1
ATOM 1493 O O . LYS A 1 201 ? 21.703 42.777 62.819 1.00 57.52 199 LYS A O 1
ATOM 1495 N N . LYS A 1 202 ? 23.309 44.202 63.479 1.00 56.93 200 LYS A N 1
ATOM 1496 C CA . LYS A 1 202 ? 22.481 45.373 63.262 1.00 57.62 200 LYS A CA 1
ATOM 1497 C C . LYS A 1 202 ? 22.533 45.773 61.788 1.00 56.15 200 LYS A C 1
ATOM 1498 O O . LYS A 1 202 ? 21.563 46.304 61.248 1.00 56.65 200 LYS A O 1
ATOM 1504 N N . LEU A 1 203 ? 23.659 45.501 61.136 1.00 53.33 201 LEU A N 1
ATOM 1505 C CA . LEU A 1 203 ? 23.797 45.827 59.722 1.00 53.15 201 LEU A CA 1
ATOM 1506 C C . LEU A 1 203 ? 22.842 44.974 58.902 1.00 53.59 201 LEU A C 1
ATOM 1507 O O . LEU A 1 203 ? 22.269 45.426 57.910 1.00 53.09 201 LEU A O 1
ATOM 1512 N N . LEU A 1 204 ? 22.680 43.730 59.329 1.00 54.17 202 LEU A N 1
ATOM 1513 C CA . LEU A 1 204 ? 21.814 42.796 58.636 1.00 54.00 202 LEU A CA 1
ATOM 1514 C C . LEU A 1 204 ? 20.365 43.227 58.667 1.00 53.36 202 LEU A C 1
ATOM 1515 O O . LEU A 1 204 ? 19.563 42.782 57.854 1.00 54.41 202 LEU A O 1
ATOM 1520 N N . GLU A 1 205 ? 20.016 44.095 59.600 1.00 53.46 203 GLU A N 1
ATOM 1521 C CA . GLU A 1 205 ? 18.636 44.529 59.678 1.00 54.03 203 GLU A CA 1
ATOM 1522 C C . GLU A 1 205 ? 18.246 45.445 58.526 1.00 53.82 203 GLU A C 1
ATOM 1523 O O . GLU A 1 205 ? 17.060 45.642 58.247 1.00 55.10 203 GLU A O 1
ATOM 1529 N N . ILE A 1 206 ? 19.242 45.987 57.838 1.00 52.97 204 ILE A N 1
ATOM 1530 C CA . ILE A 1 206 ? 18.977 46.864 56.705 1.00 52.25 204 ILE A CA 1
ATOM 1531 C C . ILE A 1 206 ? 18.244 46.073 55.621 1.00 53.14 204 ILE A C 1
ATOM 1532 O O . ILE A 1 206 ? 17.473 46.640 54.842 1.00 51.68 204 ILE A O 1
ATOM 1537 N N . LYS A 1 207 ? 18.484 44.761 55.589 1.00 53.88 205 LYS A N 1
ATOM 1538 C CA . LYS A 1 207 ? 17.849 43.868 54.613 1.00 53.86 205 LYS A CA 1
ATOM 1539 C C . LYS A 1 207 ? 16.336 43.937 54.688 1.00 54.18 205 LYS A C 1
ATOM 1540 O O . LYS A 1 207 ? 15.647 43.549 53.754 1.00 54.10 205 LYS A O 1
ATOM 1546 N N . ASN A 1 208 ? 15.822 44.441 55.800 1.00 56.20 206 ASN A N 1
ATOM 1547 C CA . ASN A 1 208 ? 14.380 44.494 55.994 1.00 59.52 206 ASN A CA 1
ATOM 1548 C C . ASN A 1 208 ? 13.744 45.853 55.713 1.00 59.63 206 ASN A C 1
ATOM 1549 O O . ASN A 1 208 ? 12.540 46.036 55.910 1.00 59.31 206 ASN A O 1
ATOM 1554 N N . PHE A 1 209 ? 14.548 46.804 55.247 1.00 59.47 207 PHE A N 1
ATOM 1555 C CA . PHE A 1 209 ? 14.035 48.129 54.943 1.00 57.69 207 PHE A CA 1
ATOM 1556 C C . PHE A 1 209 ? 14.207 48.479 53.478 1.00 57.81 207 PHE A C 1
ATOM 1557 O O . PHE A 1 209 ? 15.035 47.898 52.770 1.00 56.56 207 PHE A O 1
ATOM 1565 N N . ASN A 1 210 ? 13.412 49.444 53.035 1.00 58.25 208 ASN A N 1
ATOM 1566 C CA . ASN A 1 210 ? 13.432 49.894 51.655 1.00 59.04 208 ASN A CA 1
ATOM 1567 C C . ASN A 1 210 ? 13.166 51.395 51.606 1.00 58.34 208 ASN A C 1
ATOM 1568 O O . ASN A 1 210 ? 13.271 52.016 50.551 1.00 59.27 208 ASN A O 1
ATOM 1573 N N . ASN A 1 211 ? 12.826 51.968 52.756 1.00 57.66 209 ASN A N 1
ATOM 1574 C CA . ASN A 1 211 ? 12.547 53.398 52.872 1.00 58.30 209 ASN A CA 1
ATOM 1575 C C . ASN A 1 211 ? 13.512 54.045 53.879 1.00 58.39 209 ASN A C 1
ATOM 1576 O O . ASN A 1 211 ? 13.351 53.883 55.089 1.00 58.86 209 ASN A O 1
ATOM 1581 N N . LEU A 1 212 ? 14.507 54.779 53.375 1.00 57.63 210 LEU A N 1
ATOM 1582 C CA . LEU A 1 212 ? 15.507 55.437 54.223 1.00 56.28 210 LEU A CA 1
ATOM 1583 C C . LEU A 1 212 ? 14.955 56.250 55.386 1.00 56.27 210 LEU A C 1
ATOM 1584 O O . LEU A 1 212 ? 15.540 56.251 56.466 1.00 55.46 210 LEU A O 1
ATOM 1589 N N . ASP A 1 213 ? 13.842 56.944 55.184 1.00 56.44 211 ASP A N 1
ATOM 1590 C CA . ASP A 1 213 ? 13.282 57.720 56.278 1.00 56.95 211 ASP A CA 1
ATOM 1591 C C . ASP A 1 213 ? 13.064 56.844 57.503 1.00 56.74 211 ASP A C 1
ATOM 1592 O O . ASP A 1 213 ? 13.470 57.214 58.605 1.00 57.92 211 ASP A O 1
ATOM 1597 N N . TYR A 1 214 ? 12.431 55.686 57.319 1.00 54.70 212 TYR A N 1
ATOM 1598 C CA . TYR A 1 214 ? 12.192 54.773 58.437 1.00 53.25 212 TYR A CA 1
ATOM 1599 C C . TYR A 1 214 ? 13.536 54.291 58.993 1.00 51.54 212 TYR A C 1
ATOM 1600 O O . TYR A 1 214 ? 13.717 54.199 60.208 1.00 51.44 212 TYR A O 1
ATOM 1602 N N . ILE A 1 215 ? 14.468 53.990 58.090 1.00 49.98 213 ILE A N 1
ATOM 1603 C CA . ILE A 1 215 ? 15.807 53.537 58.459 1.00 49.82 213 ILE A CA 1
ATOM 1604 C C . ILE A 1 215 ? 16.458 54.508 59.449 1.00 49.81 213 ILE A C 1
ATOM 1605 O O . ILE A 1 215 ? 16.986 54.089 60.473 1.00 47.49 213 ILE A O 1
ATOM 1610 N N . TYR A 1 216 ? 16.426 55.802 59.131 1.00 49.88 214 TYR A N 1
ATOM 1611 C CA . TYR A 1 216 ? 17.006 56.812 60.006 1.00 50.29 214 TYR A CA 1
ATOM 1612 C C . TYR A 1 216 ? 16.287 56.865 61.341 1.00 51.87 214 TYR A C 1
ATOM 1613 O O . TYR A 1 216 ? 16.910 57.109 62.376 1.00 52.75 214 TYR A O 1
ATOM 1622 N N . ASP A 1 217 ? 14.977 56.640 61.311 1.00 54.15 215 ASP A N 1
ATOM 1623 C CA . ASP A 1 217 ? 14.160 56.666 62.523 1.00 56.35 215 ASP A CA 1
ATOM 1624 C C . ASP A 1 217 ? 14.274 55.401 63.333 1.00 56.25 215 ASP A C 1
ATOM 1625 O O . ASP A 1 217 ? 13.859 55.356 64.488 1.00 57.91 215 ASP A O 1
ATOM 1630 N N . TYR A 1 218 ? 14.836 54.371 62.719 1.00 54.59 216 TYR A N 1
ATOM 1631 C CA . TYR A 1 218 ? 15.002 53.103 63.387 1.00 52.90 216 TYR A CA 1
ATOM 1632 C C . TYR A 1 218 ? 16.386 53.000 64.046 1.00 52.60 216 TYR A C 1
ATOM 1633 O O . TYR A 1 218 ? 16.490 52.754 65.248 1.00 51.44 216 TYR A O 1
ATOM 1642 N N . PHE A 1 219 ? 17.445 53.183 63.256 1.00 52.30 217 PHE A N 1
ATOM 1643 C CA . PHE A 1 219 ? 18.817 53.119 63.764 1.00 50.86 217 PHE A CA 1
ATOM 1644 C C . PHE A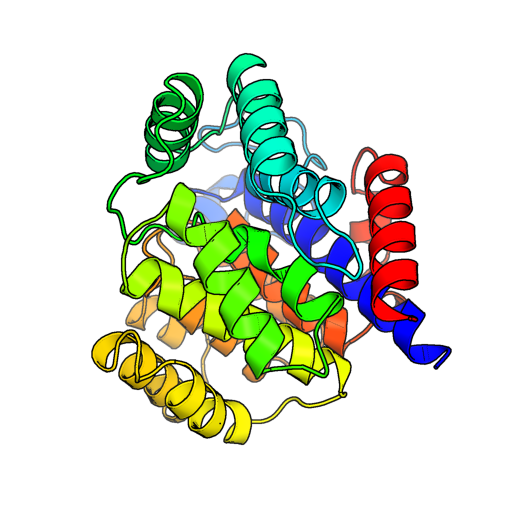 1 219 ? 19.217 54.397 64.499 1.00 49.75 217 PHE A C 1
ATOM 1645 O O . PHE A 1 219 ? 19.886 54.353 65.532 1.00 48.63 217 PHE A O 1
ATOM 1653 N N . GLY A 1 220 ? 18.803 55.537 63.957 1.00 49.01 218 GLY A N 1
ATOM 1654 C CA . GLY A 1 220 ? 19.157 56.810 64.556 1.00 48.31 218 GLY A CA 1
ATOM 1655 C C . GLY A 1 220 ? 20.256 57.458 63.735 1.00 47.69 218 GLY A C 1
ATOM 1656 O O . GLY A 1 220 ? 20.947 56.786 62.958 1.00 48.00 218 GLY A O 1
ATOM 1657 N N . THR A 1 221 ? 20.443 58.759 63.911 1.00 45.98 219 THR A N 1
ATOM 1658 C CA . THR A 1 221 ? 21.456 59.463 63.139 1.00 44.08 219 THR A CA 1
ATOM 1659 C C . THR A 1 221 ? 22.461 60.227 63.997 1.00 43.69 219 THR A C 1
ATOM 1660 O O . THR A 1 221 ? 23.224 61.049 63.480 1.00 43.07 219 THR A O 1
ATOM 1664 N N . GLY A 1 222 ? 22.467 59.931 65.300 1.00 42.46 220 GLY A N 1
ATOM 1665 C CA . GLY A 1 222 ? 23.380 60.579 66.232 1.00 42.37 220 GLY A CA 1
ATOM 1666 C C . GLY A 1 222 ? 24.830 60.167 66.051 1.00 44.05 220 GLY A C 1
ATOM 1667 O O . GLY A 1 222 ? 25.159 59.456 65.103 1.00 46.63 220 GLY A O 1
ATOM 1668 N N . VAL A 1 223 ? 25.699 60.585 66.966 1.00 45.11 221 VAL A N 1
ATOM 1669 C CA . VAL A 1 223 ? 27.130 60.273 66.876 1.00 45.83 221 VAL A CA 1
ATOM 1670 C C . VAL A 1 223 ? 27.532 58.843 67.209 1.00 46.98 221 VAL A C 1
ATOM 1671 O O . VAL A 1 223 ? 28.641 58.421 66.879 1.00 48.71 221 VAL A O 1
ATOM 1675 N N . LYS A 1 224 ? 26.658 58.095 67.869 1.00 46.61 222 LYS A N 1
ATOM 1676 C CA . LYS A 1 224 ? 27.001 56.723 68.210 1.00 46.78 222 LYS A CA 1
ATOM 1677 C C . LYS A 1 224 ? 27.219 55.933 66.919 1.00 46.75 222 LYS A C 1
ATOM 1678 O O . LYS A 1 224 ? 26.376 55.954 66.023 1.00 46.85 222 LYS A O 1
ATOM 1681 N N . THR A 1 225 ? 28.351 55.240 66.831 1.00 46.82 223 THR A N 1
ATOM 1682 C CA . THR A 1 225 ? 28.699 54.430 65.659 1.00 45.50 223 THR A CA 1
ATOM 1683 C C . THR A 1 225 ? 27.598 53.494 65.174 1.00 45.92 223 THR A C 1
ATOM 1684 O O . THR A 1 225 ? 27.425 53.309 63.970 1.00 46.41 223 THR A O 1
ATOM 1688 N N . ASP A 1 226 ? 26.869 52.891 66.106 1.00 46.40 224 ASP A N 1
ATOM 1689 C CA . ASP A 1 226 ? 25.806 51.964 65.747 1.00 47.93 224 ASP A CA 1
ATOM 1690 C C . ASP A 1 226 ? 24.533 52.683 65.324 1.00 47.28 224 ASP A C 1
ATOM 1691 O O . ASP A 1 226 ? 23.439 52.108 65.323 1.00 47.27 224 ASP A O 1
ATOM 1696 N N . GLU A 1 227 ? 24.687 53.954 64.983 1.00 46.51 225 GLU A N 1
ATOM 1697 C CA . GLU A 1 227 ? 23.578 54.765 64.507 1.00 46.40 225 GLU A CA 1
ATOM 1698 C C . GLU A 1 227 ? 23.905 55.265 63.101 1.00 44.64 225 GLU A C 1
ATOM 1699 O O . GLU A 1 227 ? 23.260 54.863 62.133 1.00 42.07 225 GLU A O 1
ATOM 1705 N N . VAL A 1 228 ? 24.933 56.106 62.998 1.00 42.00 226 VAL A N 1
ATOM 1706 C CA . VAL A 1 228 ? 25.344 56.672 61.726 1.00 40.66 226 VAL A CA 1
ATOM 1707 C C . VAL A 1 228 ? 25.942 55.689 60.729 1.00 41.01 226 VAL A C 1
ATOM 1708 O O . VAL A 1 228 ? 25.628 55.753 59.540 1.00 40.82 226 VAL A O 1
ATOM 1712 N N . VAL A 1 229 ? 26.802 54.787 61.190 1.00 40.67 227 VAL A N 1
ATOM 1713 C CA . VAL A 1 229 ? 27.413 53.824 60.279 1.00 41.47 227 VAL A CA 1
ATOM 1714 C C . VAL A 1 229 ? 26.375 52.931 59.581 1.00 42.54 227 VAL A C 1
ATOM 1715 O O . VAL A 1 229 ? 26.362 52.824 58.344 1.00 41.19 227 VAL A O 1
ATOM 1719 N N . PRO A 1 230 ? 25.494 52.276 60.357 1.00 42.21 228 PRO A N 1
ATOM 1720 C CA . PRO A 1 230 ? 24.496 51.425 59.707 1.00 42.70 228 PRO A CA 1
ATOM 1721 C C . PRO A 1 230 ? 23.566 52.194 58.769 1.00 42.95 228 PRO A C 1
ATOM 1722 O O . PRO A 1 230 ? 23.328 51.765 57.641 1.00 45.84 228 PRO A O 1
ATOM 1726 N N . SER A 1 231 ? 23.057 53.339 59.203 1.00 41.25 229 SER A N 1
ATOM 1727 C CA . SER A 1 231 ? 22.162 54.091 58.338 1.00 39.49 229 SER A CA 1
ATOM 1728 C C . SER A 1 231 ? 22.896 54.788 57.180 1.00 38.68 229 SER A C 1
ATOM 1729 O O . SER A 1 231 ? 22.266 55.209 56.197 1.00 37.81 229 SER A O 1
ATOM 1732 N N . ALA A 1 232 ? 24.217 54.913 57.282 1.00 34.70 230 ALA A N 1
ATOM 1733 C CA . ALA A 1 232 ? 24.969 55.514 56.190 1.00 33.16 230 ALA A CA 1
ATOM 1734 C C . ALA A 1 232 ? 25.111 54.421 55.141 1.00 34.08 230 ALA A C 1
ATOM 1735 O O . ALA A 1 232 ? 24.884 54.662 53.961 1.00 33.70 230 ALA A O 1
ATOM 1737 N N . ILE A 1 233 ? 25.473 53.211 55.583 1.00 35.84 231 ILE A N 1
ATOM 1738 C CA . ILE A 1 233 ? 25.622 52.063 54.679 1.00 34.41 231 ILE A CA 1
ATOM 1739 C C . ILE A 1 233 ? 24.288 51.817 53.996 1.00 34.01 231 ILE A C 1
ATOM 1740 O O . ILE A 1 233 ? 24.243 51.473 52.815 1.00 34.71 231 ILE A O 1
ATOM 1745 N N . ALA A 1 234 ? 23.206 52.006 54.753 1.00 33.42 232 ALA A N 1
ATOM 1746 C CA . ALA A 1 234 ? 21.847 51.833 54.256 1.00 32.76 232 ALA A CA 1
ATOM 1747 C C . ALA A 1 234 ? 21.473 52.861 53.191 1.00 35.61 232 ALA A C 1
ATOM 1748 O O . ALA A 1 234 ? 20.687 52.565 52.288 1.00 38.42 232 ALA A O 1
ATOM 1750 N N . THR A 1 235 ? 22.018 54.072 53.294 1.00 36.41 233 THR A N 1
ATOM 1751 C CA . THR A 1 235 ? 21.715 55.105 52.309 1.00 36.93 233 THR A CA 1
ATOM 1752 C C . THR A 1 235 ? 22.452 54.753 51.035 1.00 36.52 233 THR A C 1
ATOM 1753 O O . THR A 1 235 ? 21.914 54.867 49.934 1.00 38.84 233 THR A O 1
ATOM 1757 N N . TYR A 1 236 ? 23.693 54.328 51.188 1.00 34.61 234 TYR A N 1
ATOM 1758 C CA . TYR A 1 236 ? 24.489 53.928 50.041 1.00 36.49 234 TYR A CA 1
ATOM 1759 C C . TYR A 1 236 ? 23.751 52.840 49.240 1.00 37.99 234 TYR A C 1
ATOM 1760 O O . TYR A 1 236 ? 23.557 52.965 48.032 1.00 38.53 234 TYR A O 1
ATOM 1769 N N . LEU A 1 237 ? 23.315 51.787 49.926 1.00 38.52 235 LEU A N 1
ATOM 1770 C CA . LEU A 1 237 ? 22.629 50.679 49.266 1.00 39.27 235 LEU A CA 1
ATOM 1771 C C . LEU A 1 237 ? 21.224 50.950 48.751 1.00 38.65 235 LEU A C 1
ATOM 1772 O O . LEU A 1 237 ? 20.789 50.328 47.781 1.00 37.63 235 LEU A O 1
ATOM 1777 N N . LEU A 1 238 ? 20.516 51.904 49.393 1.00 38.08 236 LEU A N 1
ATOM 1778 C CA . LEU A 1 238 ? 19.151 52.176 48.994 1.00 37.75 236 LEU A CA 1
ATOM 1779 C C . LEU A 1 238 ? 18.928 53.328 48.007 1.00 38.82 236 LEU A C 1
ATOM 1780 O O . LEU A 1 238 ? 17.786 53.668 47.696 1.00 39.24 236 LEU A O 1
ATOM 1785 N N . THR A 1 239 ? 20.026 53.950 47.500 1.00 39.25 237 THR A N 1
ATOM 1786 C CA . THR A 1 239 ? 19.944 54.999 46.456 1.00 38.78 237 THR A CA 1
ATOM 1787 C C . THR A 1 239 ? 20.711 54.545 45.179 1.00 38.62 237 THR A C 1
ATOM 1788 O O . THR A 1 239 ? 21.610 53.712 45.219 1.00 37.00 237 THR A O 1
ATOM 1792 N N . ASP A 1 240 ? 20.284 55.128 44.066 1.00 40.27 238 ASP A N 1
ATOM 1793 C CA . ASP A 1 240 ? 20.736 54.737 42.724 1.00 40.87 238 ASP A CA 1
ATOM 1794 C C . ASP A 1 240 ? 21.713 55.731 42.068 1.00 40.82 238 ASP A C 1
ATOM 1795 O O . ASP A 1 240 ? 22.211 55.470 40.967 1.00 41.67 238 ASP A O 1
ATOM 1797 N N . ASN A 1 241 ? 21.998 56.856 42.711 1.00 42.42 239 ASN A N 1
ATOM 1798 C CA . ASN A 1 241 ? 22.992 57.800 42.188 1.00 41.86 239 ASN A CA 1
ATOM 1799 C C . ASN A 1 241 ? 23.569 58.613 43.340 1.00 40.51 239 ASN A C 1
ATOM 1800 O O . ASN A 1 241 ? 22.952 58.755 44.394 1.00 39.74 239 ASN A O 1
ATOM 1805 N N . PHE A 1 242 ? 24.762 59.162 43.131 1.00 40.39 240 PHE A N 1
ATOM 1806 C CA . PHE A 1 242 ? 25.467 59.933 44.152 1.00 39.61 240 PHE A CA 1
ATOM 1807 C C . PHE A 1 242 ? 24.672 61.033 44.824 1.00 39.42 240 PHE A C 1
ATOM 1808 O O . PHE A 1 242 ? 24.603 61.100 46.043 1.00 41.12 240 PHE A O 1
ATOM 1816 N N . LYS A 1 243 ? 24.096 61.914 44.020 1.00 40.03 241 LYS A N 1
ATOM 1817 C CA . LYS A 1 243 ? 23.320 63.033 44.532 1.00 40.57 241 LYS A CA 1
ATOM 1818 C C . LYS A 1 243 ? 22.158 62.616 45.436 1.00 40.09 241 LYS A C 1
ATOM 1819 O O . LYS A 1 243 ? 22.018 63.114 46.551 1.00 41.08 241 LYS A O 1
ATOM 1825 N N . GLU A 1 244 ? 21.324 61.707 44.952 1.00 38.62 242 GLU A N 1
ATOM 1826 C CA . GLU A 1 244 ? 20.181 61.244 45.726 1.00 40.02 242 GLU A CA 1
ATOM 1827 C C . GLU A 1 244 ? 20.533 60.884 47.173 1.00 38.11 242 GLU A C 1
ATOM 1828 O O . GLU A 1 244 ? 19.900 61.362 48.117 1.00 37.47 242 GLU A O 1
ATOM 1834 N N . GLY A 1 245 ? 21.543 60.044 47.344 1.00 35.36 243 GLY A N 1
ATOM 1835 C CA . GLY A 1 245 ? 21.970 59.661 48.678 1.00 35.15 243 GLY A CA 1
ATOM 1836 C C . GLY A 1 245 ? 22.371 60.833 49.556 1.00 36.22 243 GLY A C 1
ATOM 1837 O O . GLY A 1 245 ? 21.858 60.977 50.678 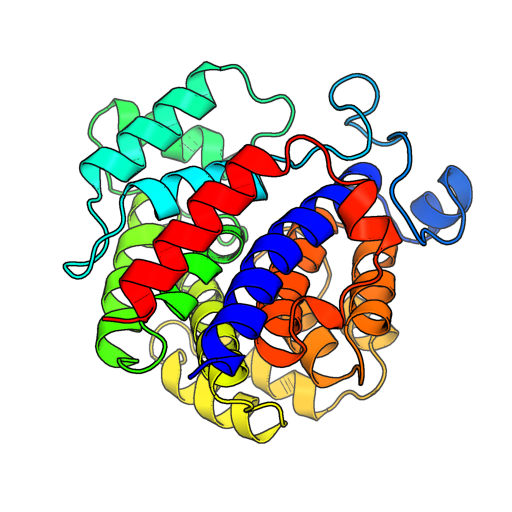1.00 35.38 243 GLY A O 1
ATOM 1838 N N . MET A 1 246 ? 23.261 61.670 49.110 1.00 34.34 244 MET A N 1
ATOM 1839 C CA . MET A 1 246 ? 23.656 62.791 49.914 1.00 35.17 244 MET A CA 1
ATOM 1840 C C . MET A 1 246 ? 22.468 63.663 50.362 1.00 35.82 244 MET A C 1
ATOM 1841 O O . MET A 1 246 ? 22.418 64.052 51.541 1.00 36.30 244 MET A O 1
ATOM 1846 N N . LEU A 1 247 ? 21.502 63.998 49.498 1.00 36.03 245 LEU A N 1
ATOM 1847 C CA . LEU A 1 247 ? 20.387 64.822 49.960 1.00 35.90 245 LEU A CA 1
ATOM 1848 C C . LEU A 1 247 ? 19.698 64.191 51.168 1.00 35.25 245 LEU A C 1
ATOM 1849 O O . LEU A 1 247 ? 19.254 64.897 52.067 1.00 35.33 245 LEU A O 1
ATOM 1854 N N . LYS A 1 248 ? 19.625 62.868 51.153 1.00 36.68 246 LYS A N 1
ATOM 1855 C CA . LYS A 1 248 ? 19.014 62.155 52.280 1.00 37.28 246 LYS A CA 1
ATOM 1856 C C . LYS A 1 248 ? 19.840 62.350 53.549 1.00 35.80 246 LYS A C 1
ATOM 1857 O O . LYS A 1 248 ? 19.312 62.608 54.628 1.00 33.53 246 LYS A O 1
ATOM 1863 N N . CYS A 1 249 ? 21.149 62.231 53.401 1.00 35.80 247 CYS A N 1
ATOM 1864 C CA . CYS A 1 249 ? 22.050 62.384 54.524 1.00 37.77 247 CYS A CA 1
ATOM 1865 C C . CYS A 1 249 ? 22.008 63.759 55.170 1.00 37.40 247 CYS A C 1
ATOM 1866 O O . CYS A 1 249 ? 21.732 63.876 56.368 1.00 38.44 247 CYS A O 1
ATOM 1869 N N . ILE A 1 250 ? 22.279 64.796 54.380 1.00 35.26 248 ILE A N 1
ATOM 1870 C CA . ILE A 1 250 ? 22.325 66.146 54.914 1.00 34.59 248 ILE A CA 1
ATOM 1871 C C . ILE A 1 250 ? 20.998 66.677 55.470 1.00 36.24 248 ILE A C 1
ATOM 1872 O O . ILE A 1 250 ? 20.985 67.616 56.271 1.00 37.47 248 ILE A O 1
ATOM 1877 N N . ASN A 1 251 ? 19.882 66.073 55.085 1.00 34.66 249 ASN A N 1
ATOM 1878 C CA . ASN A 1 251 ? 18.596 66.530 55.601 1.00 35.62 249 ASN A CA 1
ATOM 1879 C C . ASN A 1 251 ? 18.086 65.608 56.712 1.00 37.23 249 ASN A C 1
ATOM 1880 O O . ASN A 1 251 ? 17.020 65.837 57.282 1.00 35.32 249 ASN A O 1
ATOM 1885 N N . ALA A 1 252 ? 18.863 64.576 57.029 1.00 38.84 250 ALA A N 1
ATOM 1886 C CA . ALA A 1 252 ? 18.457 63.598 58.032 1.00 40.94 250 ALA A CA 1
ATOM 1887 C C . ALA A 1 252 ? 18.330 64.118 59.457 1.00 43.05 250 ALA A C 1
ATOM 1888 O O . ALA A 1 252 ? 17.485 63.643 60.224 1.00 41.90 250 ALA A O 1
ATOM 1890 N N . GLY A 1 253 ? 19.167 65.092 59.806 1.00 44.96 251 GLY A N 1
ATOM 1891 C CA . GLY A 1 253 ? 19.165 65.626 61.157 1.00 45.48 251 GLY A CA 1
ATOM 1892 C C . GLY A 1 253 ? 20.156 64.820 61.986 1.00 46.79 251 GLY A C 1
ATOM 1893 O O . GLY A 1 253 ? 20.539 63.712 61.592 1.00 47.60 251 GLY A O 1
ATOM 1894 N N . GLY A 1 254 ? 20.585 65.359 63.123 1.00 46.64 252 GLY A N 1
ATOM 1895 C CA . GLY A 1 254 ? 21.532 64.640 63.955 1.00 44.93 252 GLY A CA 1
ATOM 1896 C C . GLY A 1 254 ? 22.971 64.946 63.598 1.00 45.45 252 GLY A C 1
ATOM 1897 O O . GLY A 1 254 ? 23.340 66.099 63.404 1.00 46.48 252 GLY A O 1
ATOM 1898 N N . ASP A 1 255 ? 23.782 63.901 63.498 1.00 47.03 253 ASP A N 1
ATOM 1899 C CA . ASP A 1 255 ? 25.200 63.963 63.142 1.00 47.26 253 ASP A CA 1
ATOM 1900 C C . ASP A 1 255 ? 25.282 63.756 61.623 1.00 45.47 253 ASP A C 1
ATOM 1901 O O . ASP A 1 255 ? 25.784 62.761 61.115 1.00 46.94 253 ASP A O 1
ATOM 1906 N N . THR A 1 256 ? 24.728 64.764 60.932 1.00 44.14 254 THR A N 1
ATOM 1907 C CA . THR A 1 256 ? 24.642 64.797 59.473 1.00 41.47 254 THR A CA 1
ATOM 1908 C C . THR A 1 256 ? 25.990 64.851 58.798 1.00 41.03 254 THR A C 1
ATOM 1909 O O . THR A 1 256 ? 26.207 64.199 57.783 1.00 40.00 254 THR A O 1
ATOM 1913 N N . ASP A 1 257 ? 26.906 65.643 59.343 1.00 41.05 255 ASP A N 1
ATOM 1914 C CA . ASP A 1 257 ? 28.238 65.782 58.761 1.00 42.11 255 ASP A CA 1
ATOM 1915 C C . ASP A 1 257 ? 29.005 64.459 58.652 1.00 42.56 255 ASP A C 1
ATOM 1916 O O . ASP A 1 257 ? 29.683 64.213 57.657 1.00 42.92 255 ASP A O 1
ATOM 1921 N N . SER A 1 258 ? 28.898 63.606 59.665 1.00 41.87 256 SER A N 1
ATOM 1922 C CA . SER A 1 258 ? 29.599 62.329 59.637 1.00 42.86 256 SER A CA 1
ATOM 1923 C C . SER A 1 258 ? 28.823 61.319 58.787 1.00 42.03 256 SER A C 1
ATOM 1924 O O . SER A 1 258 ? 29.415 60.500 58.078 1.00 40.79 256 SER A O 1
ATOM 1927 N N . LEU A 1 259 ? 27.498 61.386 58.863 1.00 39.87 257 LEU A N 1
ATOM 1928 C CA . LEU A 1 259 ? 26.648 60.509 58.068 1.00 38.77 257 LEU A CA 1
ATOM 1929 C C . LEU A 1 259 ? 26.994 60.797 56.606 1.00 37.84 257 LEU A C 1
ATOM 1930 O O . LEU A 1 259 ? 27.381 59.902 55.848 1.00 37.76 257 LEU A O 1
ATOM 1935 N N . ALA A 1 260 ? 26.883 62.068 56.236 1.00 37.49 258 ALA A N 1
ATOM 1936 C CA . ALA A 1 260 ? 27.158 62.532 54.875 1.00 37.00 258 ALA A CA 1
ATOM 1937 C C . ALA A 1 260 ? 28.562 62.190 54.388 1.00 36.26 258 ALA A C 1
ATOM 1938 O O . ALA A 1 260 ? 28.750 61.723 53.266 1.00 34.71 258 ALA A O 1
ATOM 1940 N N . SER A 1 261 ? 29.545 62.425 55.244 1.00 37.05 259 SER A N 1
ATOM 1941 C CA . SER A 1 261 ? 30.934 62.155 54.913 1.00 36.10 259 SER A CA 1
ATOM 1942 C C . SER A 1 261 ? 31.156 60.682 54.621 1.00 35.52 259 SER A C 1
ATOM 1943 O O . SER A 1 261 ? 31.854 60.334 53.669 1.00 35.01 259 SER A O 1
ATOM 1946 N N . MET A 1 262 ? 30.562 59.815 55.438 1.00 35.48 260 MET A N 1
ATOM 1947 C CA . MET A 1 262 ? 30.743 58.381 55.256 1.00 36.61 260 MET A CA 1
ATOM 1948 C C . MET A 1 262 ? 30.002 57.875 54.029 1.00 37.71 260 MET A C 1
ATOM 1949 O O . MET A 1 262 ? 30.482 56.980 53.327 1.00 38.66 260 MET A O 1
ATOM 1954 N N . TYR A 1 263 ? 28.836 58.450 53.760 1.00 36.77 261 TYR A N 1
ATOM 1955 C CA . TYR A 1 263 ? 28.075 58.046 52.592 1.00 34.71 261 TYR A CA 1
ATOM 1956 C C . TYR A 1 263 ? 28.866 58.463 51.344 1.00 34.45 261 TYR A C 1
ATOM 1957 O O . TYR A 1 263 ? 28.995 57.702 50.379 1.00 35.69 261 TYR A O 1
ATOM 1966 N N . GLY A 1 264 ? 29.409 59.671 51.381 1.00 33.10 262 GLY A N 1
ATOM 1967 C CA . GLY A 1 264 ? 30.165 60.183 50.252 1.00 33.81 262 GLY A CA 1
ATOM 1968 C C . GLY A 1 264 ? 31.412 59.398 49.922 1.00 34.35 262 GLY A C 1
ATOM 1969 O O . GLY A 1 264 ? 31.807 59.312 48.763 1.00 35.90 262 GLY A O 1
ATOM 1970 N N . ALA A 1 265 ? 32.047 58.840 50.945 1.00 34.90 263 ALA A N 1
ATOM 1971 C CA . ALA A 1 265 ? 33.248 58.049 50.744 1.00 33.87 263 ALA A CA 1
ATOM 1972 C C . ALA A 1 265 ? 32.865 56.809 49.941 1.00 33.70 263 ALA A C 1
ATOM 1973 O O . ALA A 1 265 ? 33.542 56.462 48.978 1.00 35.23 263 ALA A O 1
ATOM 1975 N N . MET A 1 266 ? 31.776 56.150 50.334 1.00 32.79 264 MET A N 1
ATOM 1976 C CA . MET A 1 266 ? 31.312 54.956 49.630 1.00 34.03 264 MET A CA 1
ATOM 1977 C C . MET A 1 266 ? 30.754 55.346 48.252 1.00 35.02 264 MET A C 1
ATOM 1978 O O . MET A 1 266 ? 31.227 54.841 47.226 1.00 33.20 264 MET A O 1
ATOM 1983 N N . ALA A 1 267 ? 29.760 56.230 48.233 1.00 36.33 265 ALA A N 1
ATOM 1984 C CA . ALA A 1 267 ? 29.153 56.665 46.980 1.00 35.25 265 ALA A CA 1
ATOM 1985 C C . ALA A 1 267 ? 30.185 57.228 46.002 1.00 35.28 265 ALA A C 1
ATOM 1986 O O . ALA A 1 267 ? 30.118 56.957 44.799 1.00 34.37 265 ALA A O 1
ATOM 1988 N N . GLY A 1 268 ? 31.131 58.015 46.512 1.00 35.23 266 GLY A N 1
ATOM 1989 C CA . GLY A 1 268 ? 32.160 58.578 45.654 1.00 36.38 266 GLY A CA 1
ATOM 1990 C C . GLY A 1 268 ? 32.956 57.465 44.983 1.00 38.36 266 GLY A C 1
ATOM 1991 O O . GLY A 1 268 ? 33.155 57.467 43.764 1.00 36.48 266 GLY A O 1
ATOM 1992 N N . ALA A 1 269 ? 33.406 56.508 45.793 1.00 37.80 267 ALA A N 1
ATOM 1993 C CA . ALA A 1 269 ? 34.168 55.362 45.315 1.00 38.85 267 ALA A CA 1
ATOM 1994 C C . ALA A 1 269 ? 33.438 54.582 44.219 1.00 39.69 267 ALA A C 1
ATOM 1995 O O . ALA A 1 269 ? 34.023 54.232 43.190 1.00 41.27 267 ALA A O 1
ATOM 1997 N N . TYR A 1 270 ? 32.162 54.300 44.442 1.00 38.87 268 TYR A N 1
ATOM 1998 C CA . TYR A 1 270 ? 31.384 53.556 43.466 1.00 39.13 268 TYR A CA 1
ATOM 1999 C C . TYR A 1 270 ? 30.971 54.352 42.232 1.00 38.25 268 TYR A C 1
ATOM 2000 O O . TYR A 1 270 ? 31.237 53.939 41.107 1.00 39.38 268 TYR A O 1
ATOM 2009 N N . TYR A 1 271 ? 30.314 55.486 42.445 1.00 36.56 269 TYR A N 1
ATOM 2010 C CA . TYR A 1 271 ? 29.828 56.299 41.341 1.00 34.53 269 TYR A CA 1
ATOM 2011 C C . TYR A 1 271 ? 30.875 57.068 40.552 1.00 34.08 269 TYR A C 1
ATOM 2012 O O . TYR A 1 271 ? 30.693 57.300 39.363 1.00 37.14 269 TYR A O 1
ATOM 2021 N N . GLY A 1 272 ? 31.956 57.480 41.198 1.00 32.74 270 GLY A N 1
ATOM 2022 C CA . GLY A 1 272 ? 32.984 58.219 40.493 1.00 32.97 270 GLY A CA 1
ATOM 2023 C C . GLY A 1 272 ? 32.854 59.729 40.612 1.00 35.45 270 GLY A C 1
ATOM 2024 O O . GLY A 1 272 ? 31.783 60.252 40.879 1.00 32.56 270 GLY A O 1
ATOM 2025 N N . PHE A 1 273 ? 33.965 60.424 40.390 1.00 39.20 271 PHE A N 1
ATOM 2026 C CA . PHE A 1 273 ? 34.028 61.878 40.475 1.00 41.87 271 PHE A CA 1
ATOM 2027 C C . PHE A 1 273 ? 33.117 62.577 39.489 1.00 43.60 271 PHE A C 1
ATOM 2028 O O . PHE A 1 273 ? 32.412 63.518 39.849 1.00 45.88 271 PHE A O 1
ATOM 2036 N N . LYS A 1 274 ? 33.158 62.124 38.240 1.00 45.15 272 LYS A N 1
ATOM 2037 C CA . LYS A 1 274 ? 32.349 62.695 37.168 1.00 47.23 272 LYS A CA 1
ATOM 2038 C C . LYS A 1 274 ? 30.842 62.649 37.450 1.00 47.52 272 LYS A C 1
ATOM 2039 O O . LYS A 1 274 ? 30.071 63.348 36.795 1.00 48.74 272 LYS A O 1
ATOM 2045 N N . ASN A 1 275 ? 30.425 61.824 38.411 1.00 46.72 273 ASN A N 1
ATOM 2046 C CA . ASN A 1 275 ? 29.013 61.695 38.759 1.00 45.80 273 ASN A CA 1
ATOM 2047 C C . ASN A 1 275 ? 28.601 62.595 39.912 1.00 45.15 273 ASN A C 1
ATOM 2048 O O . ASN A 1 275 ? 27.419 62.647 40.285 1.00 46.10 273 ASN A O 1
ATOM 2053 N N . ILE A 1 276 ? 29.579 63.300 40.475 1.00 42.06 274 ILE A N 1
ATOM 2054 C CA . ILE A 1 276 ? 29.326 64.222 41.572 1.00 40.16 274 ILE A CA 1
ATOM 2055 C C . ILE A 1 276 ? 28.864 65.566 40.993 1.00 40.86 274 ILE A C 1
ATOM 2056 O O . ILE A 1 276 ? 29.556 66.145 40.149 1.00 41.20 274 ILE A O 1
ATOM 2061 N N . PRO A 1 277 ? 27.686 66.067 41.422 1.00 39.14 275 PRO A N 1
ATOM 2062 C CA . PRO A 1 277 ? 27.166 67.346 40.934 1.00 40.65 275 PRO A CA 1
ATOM 2063 C C . PRO A 1 277 ? 28.279 68.378 40.963 1.00 41.96 275 PRO A C 1
ATOM 2064 O O . PRO A 1 277 ? 28.902 68.589 42.002 1.00 41.96 275 PRO A O 1
ATOM 2068 N N . LYS A 1 278 ? 28.518 69.018 39.824 1.00 44.63 276 LYS A N 1
ATOM 2069 C CA . LYS A 1 278 ? 29.576 70.013 39.704 1.00 47.08 276 LYS A CA 1
ATOM 2070 C C . LYS A 1 278 ? 29.406 71.193 40.673 1.00 48.35 276 LYS A C 1
ATOM 2071 O O . LYS A 1 278 ? 30.402 71.791 41.108 1.00 49.87 276 LYS A O 1
ATOM 2077 N N . GLU A 1 279 ? 28.165 71.527 41.028 1.00 46.46 277 GLU A N 1
ATOM 2078 C CA . GLU A 1 279 ? 27.940 72.630 41.960 1.00 46.35 277 GLU A CA 1
ATOM 2079 C C . GLU A 1 279 ? 28.527 72.344 43.345 1.00 44.11 277 GLU A C 1
ATOM 2080 O O . GLU A 1 279 ? 28.920 73.266 44.056 1.00 43.30 277 GLU A O 1
ATOM 2086 N N . TRP A 1 280 ? 28.596 71.070 43.724 1.00 42.14 278 TRP A N 1
ATOM 2087 C CA . TRP A 1 280 ? 29.154 70.698 45.021 1.00 39.76 278 TRP A CA 1
ATOM 2088 C C . TRP A 1 280 ? 30.658 70.653 44.974 1.00 39.66 278 TRP A C 1
ATOM 2089 O O . TRP A 1 280 ? 31.312 70.612 46.006 1.00 41.46 278 TRP A O 1
ATOM 2100 N N . ILE A 1 281 ? 31.209 70.657 43.772 1.00 39.97 279 ILE A N 1
ATOM 2101 C CA . ILE A 1 281 ? 32.649 70.638 43.625 1.00 42.02 279 ILE A CA 1
ATOM 2102 C C . ILE A 1 281 ? 33.154 72.073 43.588 1.00 43.53 279 ILE A C 1
ATOM 2103 O O . ILE A 1 281 ? 34.114 72.413 44.269 1.00 41.81 279 ILE A O 1
ATOM 2108 N N . ASP A 1 282 ? 32.492 72.926 42.813 1.00 46.59 280 ASP A N 1
ATOM 2109 C CA . ASP A 1 282 ? 32.908 74.321 42.734 1.00 48.88 280 ASP A CA 1
ATOM 2110 C C . ASP A 1 282 ? 32.713 75.020 44.076 1.00 48.25 280 ASP A C 1
ATOM 2111 O O . ASP A 1 282 ? 33.513 75.877 44.458 1.00 48.88 280 ASP A O 1
ATOM 2116 N N . GLY A 1 283 ? 31.649 74.645 44.786 1.00 46.95 281 GLY A N 1
ATOM 2117 C CA . GLY A 1 283 ? 31.346 75.252 46.072 1.00 45.96 281 GLY A CA 1
ATOM 2118 C C . GLY A 1 283 ? 32.254 74.885 47.237 1.00 46.14 281 GLY A C 1
ATOM 2119 O O . GLY A 1 283 ? 32.268 75.582 48.249 1.00 47.08 281 GLY A O 1
ATOM 2120 N N . LEU A 1 284 ? 33.001 73.792 47.109 1.00 44.73 282 LEU A N 1
ATOM 2121 C CA . LEU A 1 284 ? 33.917 73.353 48.157 1.00 43.09 282 LEU A CA 1
ATOM 2122 C C . LEU A 1 284 ? 35.084 74.346 48.238 1.00 43.56 282 LEU A C 1
ATOM 2123 O O . LEU A 1 284 ? 35.565 74.829 47.215 1.00 45.03 282 LEU A O 1
ATOM 2128 N N . LYS A 1 285 ? 35.533 74.651 49.450 1.00 43.43 283 LYS A N 1
ATOM 2129 C CA . LYS A 1 285 ? 36.638 75.586 49.645 1.00 44.55 283 LYS A CA 1
ATOM 2130 C C . LYS A 1 285 ? 37.933 74.816 49.785 1.00 45.27 283 LYS A C 1
ATOM 2131 O O . LYS A 1 285 ? 37.933 73.714 50.329 1.00 45.37 283 LYS A O 1
ATOM 2135 N N . ASN A 1 286 ? 39.030 75.407 49.307 1.00 46.31 284 ASN A N 1
ATOM 2136 C CA . ASN A 1 286 ? 40.367 74.806 49.381 1.00 47.92 284 ASN A CA 1
ATOM 2137 C C . ASN A 1 286 ? 40.493 73.425 48.751 1.00 48.40 284 ASN A C 1
ATOM 2138 O O . ASN A 1 286 ? 40.960 72.487 49.399 1.00 45.60 284 ASN A O 1
ATOM 2143 N N . LYS A 1 287 ? 40.102 73.303 47.487 1.00 49.53 285 LYS A N 1
ATOM 2144 C CA . LYS A 1 287 ? 40.179 72.018 46.810 1.00 49.74 285 LYS A CA 1
ATOM 2145 C C . LYS A 1 287 ? 41.604 71.527 46.539 1.00 50.49 285 LYS A C 1
ATOM 2146 O O . LYS A 1 287 ? 41.821 70.316 46.417 1.00 50.79 285 LYS A O 1
ATOM 2152 N N . GLU A 1 288 ? 42.569 72.448 46.446 1.00 51.00 286 GLU A N 1
ATOM 2153 C CA . GLU A 1 288 ? 43.967 72.079 46.175 1.00 51.28 286 GLU A CA 1
ATOM 2154 C C . GLU A 1 288 ? 44.577 71.193 47.240 1.00 50.84 286 GLU A C 1
ATOM 2155 O O . GLU A 1 288 ? 45.447 70.376 46.946 1.00 51.37 286 GLU A O 1
ATOM 2161 N N . VAL A 1 289 ? 44.134 71.348 48.481 1.00 49.79 287 VAL A N 1
ATOM 2162 C CA . VAL A 1 289 ? 44.685 70.523 49.537 1.00 50.90 287 VAL A CA 1
ATOM 2163 C C . VAL A 1 289 ? 44.119 69.111 49.423 1.00 51.44 287 VAL A C 1
ATOM 2164 O O . VAL A 1 289 ? 44.832 68.129 49.618 1.00 51.22 287 VAL A O 1
ATOM 2168 N N . ILE A 1 290 ? 42.840 69.012 49.081 1.00 52.08 288 ILE A N 1
ATOM 2169 C CA . ILE A 1 290 ? 42.196 67.712 48.940 1.00 51.60 288 ILE A CA 1
ATOM 2170 C C . ILE A 1 290 ? 42.716 66.997 47.694 1.00 51.66 288 ILE A C 1
ATOM 2171 O O . ILE A 1 290 ? 42.940 65.788 47.705 1.00 48.99 288 ILE A O 1
ATOM 2176 N N . PHE A 1 291 ? 42.903 67.753 46.617 1.00 53.40 289 PHE A N 1
ATOM 2177 C CA . PHE A 1 291 ? 43.407 67.181 45.374 1.00 55.40 289 PHE A CA 1
ATOM 2178 C C . PHE A 1 291 ? 44.746 66.499 45.605 1.00 55.18 289 PHE A C 1
ATOM 2179 O O . PHE A 1 291 ? 44.949 65.359 45.200 1.00 55.53 289 PHE A O 1
ATOM 2187 N N . GLU A 1 292 ? 45.659 67.208 46.258 1.00 55.62 290 GLU A N 1
ATOM 2188 C CA . GLU A 1 292 ? 46.979 66.663 46.543 1.00 56.21 290 GLU A CA 1
ATOM 2189 C C . GLU A 1 292 ? 46.874 65.376 47.351 1.00 54.33 290 GLU A C 1
ATOM 2190 O O . GLU A 1 292 ? 47.594 64.412 47.104 1.00 54.34 290 GLU A O 1
ATOM 2196 N N . LEU A 1 293 ? 45.973 65.370 48.322 1.00 53.60 291 LEU A N 1
ATOM 2197 C CA . LEU A 1 293 ? 45.760 64.198 49.154 1.00 54.61 291 LEU A CA 1
ATOM 2198 C C . LEU A 1 293 ? 45.140 63.055 48.334 1.00 54.45 291 LEU A C 1
ATOM 2199 O O . LEU A 1 293 ? 45.402 61.876 48.596 1.00 53.65 291 LEU A O 1
ATOM 2204 N N . ALA A 1 294 ? 44.321 63.407 47.344 1.00 53.50 292 ALA A N 1
ATOM 2205 C CA . ALA A 1 294 ? 43.689 62.407 46.488 1.00 53.09 292 ALA A CA 1
ATOM 2206 C C . ALA A 1 294 ? 44.754 61.783 45.590 1.00 53.54 292 ALA A C 1
ATOM 2207 O O . ALA A 1 294 ? 44.761 60.570 45.378 1.00 53.90 292 ALA A O 1
ATOM 2209 N N . GLU A 1 295 ? 45.645 62.622 45.062 1.00 53.24 293 GLU A N 1
ATOM 2210 C CA . GLU A 1 295 ? 46.732 62.166 44.201 1.00 53.47 293 GLU A CA 1
ATOM 2211 C C . GLU A 1 295 ? 47.551 61.150 44.979 1.00 53.07 293 GLU A C 1
ATOM 2212 O O . GLU A 1 295 ? 47.969 60.119 44.446 1.00 52.76 293 GLU A O 1
ATOM 2218 N N . ARG A 1 296 ? 47.779 61.449 46.252 1.00 52.30 294 ARG A N 1
ATOM 2219 C CA . ARG A 1 296 ? 48.567 60.568 47.096 1.00 52.79 294 ARG A CA 1
ATOM 2220 C C . ARG A 1 296 ? 47.929 59.185 47.221 1.00 51.90 294 ARG A C 1
ATOM 2221 O O . ARG A 1 296 ? 48.545 58.181 46.862 1.00 51.68 294 ARG A O 1
ATOM 2229 N N . LEU A 1 297 ? 46.697 59.135 47.721 1.00 50.65 295 LEU A N 1
ATOM 2230 C CA . LEU A 1 297 ? 45.994 57.869 47.888 1.00 50.11 295 LEU A CA 1
ATOM 2231 C C . LEU A 1 297 ? 45.968 57.087 46.580 1.00 50.42 295 LEU A C 1
ATOM 2232 O O . LEU A 1 297 ? 46.032 55.860 46.579 1.00 49.11 295 LEU A O 1
ATOM 2237 N N . TYR A 1 298 ? 45.870 57.808 45.469 1.00 50.96 296 TYR A N 1
ATOM 2238 C CA . TYR A 1 298 ? 45.841 57.180 44.160 1.00 52.84 296 TYR A CA 1
ATOM 2239 C C . TYR A 1 298 ? 47.160 56.454 43.935 1.00 53.49 296 TYR A C 1
ATOM 2240 O O . TYR A 1 298 ? 47.177 55.296 43.521 1.00 52.46 296 TYR A O 1
ATOM 2249 N N . HIS A 1 299 ? 48.263 57.147 44.210 1.00 55.01 297 HIS A N 1
ATOM 2250 C CA . HIS A 1 299 ? 49.595 56.573 44.051 1.00 55.18 297 HIS A CA 1
ATOM 2251 C C . HIS A 1 299 ? 49.760 55.360 44.962 1.00 56.09 297 HIS A C 1
ATOM 2252 O O . HIS A 1 299 ? 50.250 54.315 44.525 1.00 56.85 297 HIS A O 1
ATOM 2254 N N . LEU A 1 300 ? 49.346 55.488 46.220 1.00 55.94 298 LEU A N 1
ATOM 2255 C CA . LEU A 1 300 ? 49.469 54.375 47.152 1.00 57.62 298 LEU A CA 1
ATOM 2256 C C . LEU A 1 300 ? 48.658 53.189 46.667 1.00 59.60 298 LEU A C 1
ATOM 2257 O O . LEU A 1 300 ? 49.159 52.070 46.613 1.00 60.66 298 LEU A O 1
ATOM 2262 N N . ALA A 1 301 ? 47.404 53.440 46.305 1.00 61.95 299 ALA A N 1
ATOM 2263 C CA . ALA A 1 301 ? 46.511 52.385 45.826 1.00 63.00 299 ALA A CA 1
ATOM 2264 C C . ALA A 1 301 ? 46.970 51.799 44.491 1.00 63.72 299 ALA A C 1
ATOM 2265 O O . ALA A 1 301 ? 46.797 50.609 44.232 1.00 63.15 299 ALA A O 1
ATOM 2267 N N . THR A 1 302 ? 47.559 52.642 43.653 1.00 65.56 300 THR A N 1
ATOM 2268 C CA . THR A 1 302 ? 48.029 52.236 42.331 1.00 68.46 300 THR A CA 1
ATOM 2269 C C . THR A 1 302 ? 49.244 51.296 42.357 1.00 70.76 300 THR A C 1
ATOM 2270 O O . THR A 1 302 ? 49.640 50.740 41.329 1.00 70.43 300 THR A O 1
ATOM 2274 N N . GLU A 1 303 ? 49.819 51.105 43.540 1.00 72.59 301 GLU A N 1
ATOM 2275 C CA . GLU A 1 303 ? 50.981 50.236 43.689 1.00 73.27 301 GLU A CA 1
ATOM 2276 C C . GLU A 1 303 ? 51.201 49.889 45.159 1.00 73.42 301 GLU A C 1
ATOM 2277 O O . GLU A 1 303 ? 51.991 50.617 45.799 1.00 73.56 301 GLU A O 1
#

InterPro domains:
  IPR005502 ADP-ribosylation/Crystallin J1 [PF03747] (10-277)
  IPR036705 ADP-ribosylation/Crystallin J1 superfamily [G3DSA:1.10.4080.10] (1-301)
  IPR036705 ADP-ribosylation/Crystallin J1 superfamily [SSF101478] (1-300)
  IPR050792 ADP-ribosylglycohydrolase-like [PTHR16222] (3-301)

Solvent-accessible surface area: 11240 Å² total; per-residue (Å²): 113,91,130,39,82,34,8,1,30,0,0,1,8,0,1,2,0,0,0,0,1,0,0,4,0,27,104,17,77,67,60,74,2,151,178,56,41,26,127,6,82,33,15,40,90,8,116,14,87,0,52,79,115,22,98,99,1,48,34,2,14,2,4,51,2,1,18,3,0,2,120,3,2,61,67,94,2,15,68,48,54,72,0,0,83,35,2,26,64,31,32,85,71,127,21,64,17,39,30,122,21,6,74,100,1,4,60,60,5,76,116,126,49,81,67,8,21,111,32,37,21,5,7,0,1,9,1,0,8,0,0,0,0,11,13,20,104,74,57,68,50,0,44,108,4,0,61,87,0,0,33,9,3,0,44,31,129,21,0,11,0,0,0,0,0,1,0,9,0,0,1,7,0,6,96,81,80,47,55,74,53,2,0,69,85,0,69,110,29,0,26,103,32,8,61,79,5,0,45,53,0,37,54,0,96,106,48,132,76,11,76,43,0,18,130,119,9,19,19,24,80,47,0,43,43,0,0,0,0,0,0,0,0,0,14,45,8,83,60,0,84,79,0,0,27,65,0,0,27,12,2,22,8,0,2,3,0,0,3,3,0,0,1,0,0,0,0,62,33,1,33,149,86,2,20,119,98,1,22,118,29,3,64,104,64,158,51,1,88,122,12,2,63,97,0,56,59,18,17,82,104

Organism: Methanocaldococcus jannaschii (strain ATCC 43067 / DSM 2661 / JAL-1 / JCM 10045 / NBRC 100440) (NCBI:txid243232)

Foldseek 3Di:
DVQLLQLLLQLLLLLQLQLLQQVQQAQFALVRCCVVPNQRQAWDQHPPPCHVVDGHQEGAPLNQLLLLQLVQQFLVAGDVLSSLVSLLVVLVVPGPDDDPLSNVLNVCVVVVHQQADEAQFLSLQSNLLLLLLLPLPPLVVSLVNSCVNCRSHHVYLNNSLLSSLLSNLLSCLLVLHAEPVSLVVSLVSRCVSPNPLSVLLNCLVVDQDLLVLCVVLHCARRSSRLSSSLSSLLRNDDASSSSSSCQSSRHHRSSSSSSSNSSNRSNNHGNVRPPVSSVVSRPPVVSSVVSSVSSSVSNVD

CATH classification: 1.10.4080.10

Radius of gyration: 17.12 Å; Cα contacts (8 Å, |Δi|>4): 595; chains: 1; bounding box: 42×44×43 Å

Secondary structure (DSSP, 8-state):
-HHHHHHHHHHHHHHHHHHHHHGGGTTB-HHHHHHHTSS--S-----STTTTTS-TT---HHHHHHHHHHHTEETTEE-HHHHHHHHHHHHTT--SS--HHHHHHHHHTTTT--S-B---BTTTGGG-HHHHHHTSS-HHHHHHHHHHHHHTTB--HHHHHHHHHHHHHHHHHHTT--STHHHHHHHHHHTTT-HHHHHHHGGGGG---HHHHHHHH--SSBHHHHHHHHHHHHHH-SSHHHHHHHHHTS-BSHHHHHHHHHHHHHHHH-GGGS-HHHHHTSS-HHHHHHHHHHHHHHHT-

Sequence (301 aa):
LVKMRDKILGSVFGAVIGDALGMPTENLTKEEIKKLYGFVDSYVEPKNYLAGKLNKGEWTDDTEQAICLIKSLTKEGIDIKKFANCLIAWKNKNPPDIGLTSLMAIDKLENNDYSGVDSSSCGAAMRIYPLGIVFHNNLKKLKEEVIKASKITHNNKTAIAGALAIAFFVSSALKDRKDFSLLDECYNYIKDIDEEFAKKLLEIKNFNNLDYIYDYFGTGVKTDEVVPSAIATYLLTDNFKEGMLKCINAGGDTDSLASMYGAMAGAYYGFKNIPKEWIDGLKNKEVIFELAERLYHLATE

Nearest PDB structures (foldseek):
  1t5j-assembly1_A  TM=1.003E+00  e=2.247E-48  Methanocaldococcus jannaschii
  2woc-assembly3_C  TM=8.981E-01  e=5.762E-17  Rhodospirillum rubrum
  3o5t-assembly1_A  TM=8.873E-01  e=1.172E-16  Azospirillum brasilense
  3g9d-assembly2_B  TM=8.881E-01  e=3.324E-16  Azospirillum brasilense
  6drh-assembly4_G  TM=8.470E-01  e=2.429E-15  Serratia proteamaculans 568